Protein AF-A0A5C9E844-F1 (afdb_monomer_lite)

Foldseek 3Di:
DPPVVVVVVVVVVVVVVVPDPDDDDFPWDAQQDAPDKWKKFWADADPVVCVQWFVDDDVCVVQNPQDDHGWMWIWGWHDKDWDQCQPPPPPHRFIWIWTWIKIFDTHTDNDPVCSVPPPPVGIDIDGGDIDTSQLCVCPEQDPVSVVVVVVRCLRRFDIAQQQVSVCNHRYPAWDGDRNKTKHWDDCVVDVRTNAIKMKIFGADRSRHGFWIFIAHPVRHTNIIMGTDPPLPSDPPCVVVVVVVVVVVVVVVVVVVVVVPD

pLDDT: mean 81.11, std 16.76, range [37.09, 97.12]

Secondary structure (DSSP, 8-state):
-HHHHHHHHHHHHHHHTTS---S-S-S-B--SPTTPEEEEEEEEE-HHHHHHHBSS--HHHHH-TT--TT-EEEEEEEEEEEESBSS--TTS-B-EEEEEEEEE-S--B--GGGGTS--TTTEEEEEEEEEESSGGGG-EE-HHHHHHHHHHHHHH--PBSHHHHHHTSEESS-EEETTEEEEEE-TTT-TTBSS-EEEEEEE-TTS-EEEEEEEETT--EEEEEEEPPTTTSSTTTHHHHHHHHHHHHHHHHHHHHHTT-

Radius of gyration: 23.02 Å; chains: 1; bounding box: 68×62×47 Å

Structure (mmCIF, N/CA/C/O backbone):
data_AF-A0A5C9E844-F1
#
_entry.id   AF-A0A5C9E844-F1
#
loop_
_atom_site.group_PDB
_atom_site.id
_atom_site.type_symbol
_atom_site.label_atom_id
_atom_site.label_alt_id
_atom_site.label_comp_id
_atom_site.label_asym_id
_atom_site.label_entity_id
_atom_site.label_seq_id
_atom_site.pdbx_PDB_ins_code
_atom_site.Cartn_x
_atom_site.Cartn_y
_atom_site.Cartn_z
_atom_site.occupancy
_atom_site.B_iso_or_equiv
_atom_site.auth_seq_id
_atom_site.auth_comp_id
_atom_site.auth_asym_id
_atom_site.auth_atom_id
_atom_site.pdbx_PDB_model_num
ATOM 1 N N . MET A 1 1 ? -50.413 -21.928 13.671 1.00 48.16 1 MET A N 1
ATOM 2 C CA . MET A 1 1 ? -50.458 -20.579 13.056 1.00 48.16 1 MET A CA 1
ATOM 3 C C . MET A 1 1 ? -49.503 -19.549 13.676 1.00 48.16 1 MET A C 1
ATOM 5 O O . MET A 1 1 ? -49.400 -18.479 13.107 1.00 48.16 1 MET A O 1
ATOM 9 N N . LYS A 1 2 ? -48.777 -19.827 14.778 1.00 51.16 2 LYS A N 1
ATOM 10 C CA . LYS A 1 2 ? -47.996 -18.793 15.492 1.00 51.16 2 LYS A CA 1
ATOM 11 C C . LYS A 1 2 ? -46.516 -18.634 15.080 1.00 51.16 2 LYS A C 1
ATOM 13 O O . LYS A 1 2 ? -45.986 -17.553 15.271 1.00 51.16 2 LYS A O 1
ATOM 18 N N . SER A 1 3 ? -45.854 -19.643 14.493 1.00 55.28 3 SER A N 1
ATOM 19 C CA . SER A 1 3 ? -44.414 -19.531 14.161 1.00 55.28 3 SER A CA 1
ATOM 20 C C . SER A 1 3 ? -44.123 -18.935 12.779 1.00 55.28 3 SER A C 1
ATOM 22 O O . SER A 1 3 ? -43.137 -18.226 12.623 1.00 55.28 3 SER A O 1
ATOM 24 N N . LYS A 1 4 ? -44.992 -19.167 11.785 1.00 52.16 4 LYS A N 1
ATOM 25 C CA . LYS A 1 4 ? -44.786 -18.659 10.416 1.00 52.16 4 LYS A CA 1
ATOM 26 C C . LYS A 1 4 ? -44.930 -17.136 10.334 1.00 52.16 4 LYS A C 1
ATOM 28 O O . LYS A 1 4 ? -44.143 -16.492 9.659 1.00 52.16 4 LYS A O 1
ATOM 33 N N . THR A 1 5 ? -45.877 -16.558 11.074 1.00 59.91 5 THR A N 1
ATOM 34 C CA . THR A 1 5 ? -46.066 -15.099 11.141 1.00 59.91 5 THR A CA 1
ATOM 35 C C . THR A 1 5 ? -44.928 -14.410 11.897 1.00 59.91 5 THR A C 1
ATOM 37 O O . THR A 1 5 ? -44.523 -13.323 11.515 1.00 59.91 5 THR A O 1
ATOM 40 N N . PHE A 1 6 ? -44.367 -15.060 12.924 1.00 62.19 6 PHE A N 1
ATOM 41 C CA . PHE A 1 6 ? -43.221 -14.540 13.676 1.00 62.19 6 PHE A CA 1
ATOM 42 C C . PHE A 1 6 ? -41.945 -14.487 12.823 1.00 62.19 6 PHE A C 1
ATOM 44 O O . PHE A 1 6 ? -41.250 -13.481 12.840 1.00 62.19 6 PHE A O 1
ATOM 51 N N . LEU A 1 7 ? -41.684 -15.525 12.018 1.00 58.84 7 LEU A N 1
ATOM 52 C CA . LEU A 1 7 ? -40.549 -15.562 11.085 1.00 58.84 7 LEU A CA 1
ATOM 53 C C . LEU A 1 7 ? -40.644 -14.487 9.998 1.00 58.84 7 LEU A C 1
ATOM 55 O O . LEU A 1 7 ? -39.647 -13.848 9.694 1.00 58.84 7 LEU A O 1
ATOM 59 N N . VAL A 1 8 ? -41.840 -14.246 9.455 1.00 64.69 8 VAL A N 1
ATOM 60 C CA . VAL A 1 8 ? -42.058 -13.190 8.451 1.00 64.69 8 VAL A CA 1
ATOM 61 C C . VAL A 1 8 ? -41.897 -11.797 9.061 1.00 64.69 8 VAL A C 1
ATOM 63 O O . VAL A 1 8 ? -41.313 -10.931 8.425 1.00 64.69 8 VAL A O 1
ATOM 66 N N . ILE A 1 9 ? -42.353 -11.587 10.301 1.00 64.06 9 ILE A N 1
ATOM 67 C CA . ILE A 1 9 ? -42.160 -10.320 11.022 1.00 64.06 9 ILE A CA 1
ATOM 68 C C . ILE A 1 9 ? -40.683 -10.101 11.365 1.00 64.06 9 ILE A C 1
ATOM 70 O O . ILE A 1 9 ? -40.214 -8.984 11.213 1.00 64.06 9 ILE A O 1
ATOM 74 N N . MET A 1 10 ? -39.939 -11.142 11.760 1.00 56.78 10 MET A N 1
ATOM 75 C CA . MET A 1 10 ? -38.488 -11.038 11.962 1.00 56.78 10 MET A CA 1
ATOM 76 C C . MET A 1 10 ? -37.749 -10.739 10.657 1.00 56.78 10 MET A C 1
ATOM 78 O O . MET A 1 10 ? -36.870 -9.894 10.655 1.00 56.78 10 MET A O 1
ATOM 82 N N . PHE A 1 11 ? -38.133 -11.379 9.548 1.00 56.88 11 PHE A N 1
ATOM 83 C CA . PHE A 1 11 ? -37.527 -11.129 8.239 1.00 56.88 11 PHE A CA 1
ATOM 84 C C . PHE A 1 11 ? -37.818 -9.704 7.744 1.00 56.88 11 PHE A C 1
ATOM 86 O O . PHE A 1 11 ? -36.924 -9.043 7.234 1.00 56.88 11 PHE A O 1
ATOM 93 N N . LEU A 1 12 ? -39.035 -9.193 7.968 1.00 53.22 12 LEU A N 1
ATOM 94 C CA . LEU A 1 12 ? -39.398 -7.796 7.699 1.00 53.22 12 LEU A CA 1
ATOM 95 C C . LEU A 1 12 ? -38.702 -6.808 8.642 1.00 53.22 12 LEU A C 1
ATOM 97 O O . LEU A 1 12 ? -38.323 -5.739 8.192 1.00 53.22 12 LEU A O 1
ATOM 101 N N . LEU A 1 13 ? -38.500 -7.148 9.919 1.00 52.94 13 LEU A N 1
ATOM 102 C CA . LEU A 1 13 ? -37.726 -6.321 10.852 1.00 52.94 13 LEU A CA 1
ATOM 103 C C . LEU A 1 13 ? -36.249 -6.274 10.468 1.00 52.94 13 LEU A C 1
ATOM 105 O O . LEU A 1 13 ? -35.689 -5.190 10.503 1.00 52.94 13 LEU A O 1
ATOM 109 N N . CYS A 1 14 ? -35.667 -7.394 10.024 1.00 52.19 14 CYS A N 1
ATOM 110 C CA . CYS A 1 14 ? -34.326 -7.427 9.443 1.00 52.19 14 CYS A CA 1
ATOM 111 C C . CYS A 1 14 ? -34.249 -6.569 8.172 1.00 52.19 14 CYS A C 1
ATOM 113 O O . CYS A 1 14 ? -33.319 -5.789 8.035 1.00 52.19 14 CYS A O 1
ATOM 115 N N . LEU A 1 15 ? -35.246 -6.646 7.282 1.00 42.91 15 LEU A N 1
ATOM 116 C CA . LEU A 1 15 ? -35.314 -5.828 6.062 1.00 42.91 15 LEU A CA 1
ATOM 117 C C . LEU A 1 15 ? -35.500 -4.327 6.334 1.00 42.91 15 LEU A C 1
ATOM 119 O O . LEU A 1 15 ? -35.014 -3.519 5.556 1.00 42.91 15 LEU A O 1
ATOM 123 N N . VAL A 1 16 ? -36.182 -3.948 7.420 1.00 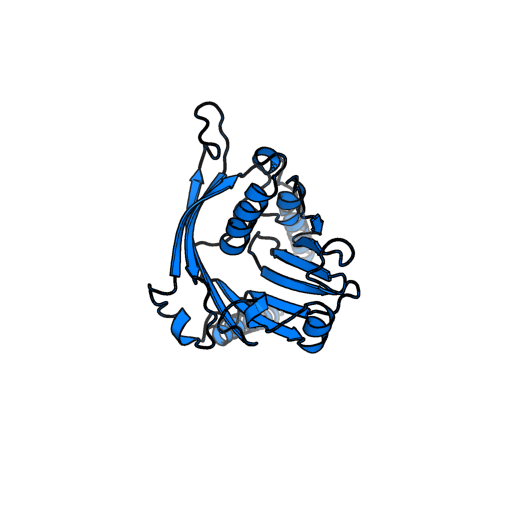46.41 16 VAL A N 1
ATOM 124 C CA . VAL A 1 16 ? -36.389 -2.538 7.799 1.00 46.41 16 VAL A CA 1
ATOM 125 C C . VAL A 1 16 ? -35.209 -1.990 8.613 1.00 46.41 16 VAL A C 1
ATOM 127 O O . VAL A 1 16 ? -34.928 -0.799 8.531 1.00 46.41 16 VAL A O 1
ATOM 130 N N . SER A 1 17 ? -34.458 -2.837 9.328 1.00 40.75 17 SER A N 1
ATOM 131 C CA . SER A 1 17 ? -33.182 -2.440 9.947 1.00 40.75 17 SER A CA 1
ATOM 132 C C . SER A 1 17 ? -32.055 -2.192 8.937 1.00 40.75 17 SER A C 1
ATOM 134 O O . SER A 1 17 ? -31.023 -1.670 9.331 1.00 40.75 17 SER A O 1
ATOM 136 N N . PHE A 1 18 ? -32.257 -2.510 7.652 1.00 42.19 18 PHE A N 1
ATOM 137 C CA . PHE A 1 18 ? -31.330 -2.155 6.571 1.00 42.19 18 PHE A CA 1
ATOM 138 C C . PHE A 1 18 ? -31.676 -0.838 5.856 1.00 42.19 18 PHE A C 1
ATOM 140 O O . PHE A 1 18 ? -30.967 -0.462 4.932 1.00 42.19 18 PHE A O 1
ATOM 147 N N . THR A 1 19 ? -32.746 -0.121 6.230 1.00 40.84 19 THR A N 1
ATOM 148 C CA . THR A 1 19 ? -33.214 1.039 5.437 1.00 40.84 19 THR A CA 1
ATOM 149 C C . THR A 1 19 ? -33.338 2.351 6.206 1.00 40.84 19 THR A C 1
ATOM 151 O O . THR A 1 19 ? -34.145 3.200 5.833 1.00 40.84 19 THR A O 1
ATOM 154 N N . THR A 1 20 ? -32.559 2.566 7.263 1.00 40.25 20 THR A N 1
ATOM 155 C CA . THR A 1 20 ? -32.433 3.908 7.856 1.00 40.25 20 THR A CA 1
ATOM 156 C C . THR A 1 20 ? -30.985 4.225 8.201 1.00 40.25 20 THR A C 1
ATOM 158 O O . THR A 1 20 ? -30.634 4.299 9.374 1.00 40.25 20 THR A O 1
ATOM 161 N N . VAL A 1 21 ? -30.172 4.458 7.175 1.00 38.56 21 VAL A N 1
ATOM 162 C CA . VAL A 1 21 ? -29.149 5.504 7.248 1.00 38.56 21 VAL A CA 1
ATOM 163 C C . VAL A 1 21 ? -29.661 6.601 6.325 1.00 38.56 21 VAL A C 1
ATOM 165 O O . VAL A 1 21 ? -29.632 6.487 5.104 1.00 38.56 21 VAL A O 1
ATOM 168 N N . VAL A 1 22 ? -30.334 7.583 6.921 1.00 37.09 22 VAL A N 1
ATOM 169 C CA . VAL A 1 22 ? -30.706 8.814 6.227 1.00 37.09 22 VAL A CA 1
ATOM 170 C C . VAL A 1 22 ? -29.525 9.754 6.400 1.00 37.09 22 VAL A C 1
ATOM 172 O O . VAL A 1 22 ? -29.247 10.161 7.524 1.00 37.09 22 VAL A O 1
ATOM 175 N N . GLN A 1 23 ? -28.880 10.018 5.265 1.00 44.28 23 GLN A N 1
ATOM 176 C CA . GLN A 1 23 ? -28.030 11.152 4.904 1.00 44.28 23 GLN A CA 1
ATOM 177 C C . GLN A 1 23 ? -27.983 12.301 5.914 1.00 44.28 23 GLN A C 1
ATOM 179 O O . GLN A 1 23 ? -29.012 12.908 6.239 1.00 44.28 23 GLN A O 1
ATOM 184 N N . GLY A 1 24 ? -26.752 12.650 6.287 1.00 38.50 24 GLY A N 1
ATOM 185 C CA . GLY A 1 24 ? -26.407 13.928 6.893 1.00 38.50 24 GLY A CA 1
ATOM 186 C C . GLY A 1 24 ? -25.342 13.819 7.979 1.00 38.50 24 GLY A C 1
ATOM 187 O O . GLY A 1 24 ? -25.702 13.976 9.143 1.00 38.50 24 GLY A O 1
ATOM 188 N N . ALA A 1 25 ? -24.091 13.549 7.587 1.00 40.66 25 ALA A N 1
ATOM 189 C CA . ALA A 1 25 ? -22.821 13.997 8.190 1.00 40.66 25 ALA A CA 1
ATOM 190 C C . ALA A 1 25 ? -21.717 13.001 7.786 1.00 40.66 25 ALA A C 1
ATOM 192 O O . ALA A 1 25 ? -21.726 11.886 8.294 1.00 40.66 25 ALA A O 1
ATOM 193 N N . ASN A 1 26 ? -20.849 13.439 6.870 1.00 55.06 26 ASN A N 1
ATOM 194 C CA . ASN A 1 26 ? -19.637 12.811 6.325 1.00 55.06 26 ASN A CA 1
ATOM 195 C C . ASN A 1 26 ? -19.786 11.340 5.893 1.00 55.06 26 ASN A C 1
ATOM 197 O O . ASN A 1 26 ? -19.832 10.431 6.717 1.00 55.06 26 ASN A O 1
ATOM 201 N N . ASP A 1 27 ? -19.856 11.119 4.577 1.00 73.56 27 ASP A N 1
ATOM 202 C CA . ASP A 1 27 ? -20.118 9.802 3.973 1.00 73.56 27 ASP A CA 1
ATOM 203 C C . ASP A 1 27 ? -18.934 8.819 4.121 1.00 73.56 27 ASP A C 1
ATOM 205 O O . ASP A 1 27 ? -19.102 7.620 3.900 1.00 73.56 27 ASP A O 1
ATOM 209 N N . TYR A 1 28 ? -17.778 9.308 4.589 1.00 90.12 28 TYR A N 1
ATOM 210 C CA . TYR A 1 28 ? -16.540 8.548 4.742 1.00 90.12 28 TYR A CA 1
ATOM 211 C C . TYR A 1 28 ? -16.150 8.333 6.204 1.00 90.12 28 TYR A C 1
ATOM 213 O O . TYR A 1 28 ? -16.145 9.268 7.013 1.00 90.12 28 TYR A O 1
ATOM 221 N N . THR A 1 29 ? -15.776 7.098 6.539 1.00 91.56 29 THR A N 1
ATOM 222 C CA . THR A 1 29 ? -15.343 6.712 7.890 1.00 91.56 29 THR A CA 1
ATOM 223 C C . THR A 1 29 ? -14.064 5.899 7.862 1.00 91.56 29 THR A C 1
ATOM 225 O O . THR A 1 29 ? -13.858 5.093 6.956 1.00 91.56 29 THR A O 1
ATOM 228 N N . TRP A 1 30 ? -13.244 6.042 8.897 1.00 92.69 30 TRP A N 1
ATOM 229 C CA . TRP A 1 30 ? -12.065 5.210 9.059 1.00 92.69 30 TRP A CA 1
ATOM 230 C C . TRP A 1 30 ? -12.414 3.843 9.666 1.00 92.69 30 TRP A C 1
ATOM 232 O O . TRP A 1 30 ? -13.003 3.759 10.744 1.00 92.69 30 TRP A O 1
ATOM 242 N N . GLU A 1 31 ? -12.064 2.762 8.966 1.00 92.25 31 GLU A N 1
ATOM 243 C CA . GLU A 1 31 ? -12.346 1.378 9.388 1.00 92.25 31 GLU A CA 1
ATOM 244 C C . GLU A 1 31 ? -11.087 0.490 9.428 1.00 92.25 31 GLU A C 1
ATOM 246 O O . GLU A 1 31 ? -11.183 -0.718 9.688 1.00 92.25 31 GLU A O 1
ATOM 251 N N . VAL A 1 32 ? -9.906 1.068 9.176 1.00 91.69 32 VAL A N 1
ATOM 252 C CA . VAL A 1 32 ? -8.624 0.370 9.310 1.00 91.69 32 VAL A CA 1
ATOM 253 C C . VAL A 1 32 ? -8.227 0.343 10.793 1.00 91.69 32 VAL A C 1
ATOM 255 O O . VAL A 1 32 ? -8.167 1.400 11.418 1.00 91.69 32 VAL A O 1
ATOM 258 N N . PRO A 1 33 ? -7.999 -0.838 11.391 1.00 89.19 33 PRO A N 1
ATOM 259 C CA . PRO A 1 33 ? -7.754 -0.949 12.826 1.00 89.19 33 PRO A CA 1
ATOM 260 C C . PRO A 1 33 ? -6.333 -0.532 13.233 1.00 89.19 33 PRO A C 1
ATOM 262 O O . PRO A 1 33 ? -5.361 -0.933 12.593 1.00 89.19 33 PRO A O 1
ATOM 265 N N . GLU A 1 34 ? -6.239 0.174 14.359 1.00 91.50 34 GLU A N 1
ATOM 266 C CA . GLU A 1 34 ? -5.009 0.372 15.142 1.00 91.50 34 GLU A CA 1
ATOM 267 C C . GLU A 1 34 ? -4.491 -0.939 15.749 1.00 91.50 34 GLU A C 1
ATOM 269 O O . GLU A 1 34 ? -5.237 -1.914 15.899 1.00 91.50 34 GLU A O 1
ATOM 274 N N . ASP A 1 35 ? -3.213 -0.936 16.138 1.00 89.44 35 ASP A N 1
ATOM 275 C CA . ASP A 1 35 ? -2.513 -2.002 16.868 1.00 89.44 35 ASP A CA 1
ATOM 276 C C . ASP A 1 35 ? -2.526 -3.372 16.166 1.00 89.44 35 ASP A C 1
ATOM 278 O O . ASP A 1 35 ? -2.237 -4.412 16.769 1.00 89.44 35 ASP A O 1
ATOM 282 N N . ASN A 1 36 ? -2.837 -3.387 14.871 1.00 89.75 36 ASN A N 1
ATOM 283 C CA . ASN A 1 36 ? -2.798 -4.578 14.042 1.00 89.75 36 ASN A CA 1
ATOM 284 C C . ASN A 1 36 ? -1.549 -4.572 13.164 1.00 89.75 36 ASN A C 1
ATOM 286 O O . ASN A 1 36 ? -1.288 -3.621 12.430 1.00 89.75 36 ASN A O 1
ATOM 290 N N . LEU A 1 37 ? -0.805 -5.677 13.215 1.00 89.69 37 LEU A N 1
ATOM 291 C CA . LEU A 1 37 ? 0.315 -5.917 12.316 1.00 89.69 37 LEU A CA 1
ATOM 292 C C . LEU A 1 37 ? -0.217 -6.385 10.957 1.00 89.69 37 LEU A C 1
ATOM 294 O O . LEU A 1 37 ? -0.877 -7.426 10.864 1.00 89.69 37 LEU A O 1
ATOM 298 N N . PHE A 1 38 ? 0.086 -5.630 9.908 1.00 91.75 38 PHE A N 1
ATOM 299 C CA . PHE A 1 38 ? -0.238 -5.990 8.534 1.00 91.75 38 PHE A CA 1
ATOM 300 C C . PHE A 1 38 ? 1.028 -6.486 7.845 1.00 91.75 38 PHE A C 1
ATOM 302 O O . PHE A 1 38 ? 2.008 -5.756 7.737 1.00 91.75 38 PHE A O 1
ATOM 309 N N . ILE A 1 39 ? 1.004 -7.742 7.402 1.00 91.94 39 ILE A N 1
ATOM 310 C CA . ILE A 1 39 ? 2.141 -8.403 6.757 1.00 91.94 39 ILE A CA 1
ATOM 311 C C . ILE A 1 39 ? 1.816 -8.580 5.279 1.00 91.94 39 ILE A C 1
ATOM 313 O O . ILE A 1 39 ? 0.827 -9.228 4.936 1.00 91.94 39 ILE A O 1
ATOM 317 N N . TYR A 1 40 ? 2.648 -8.027 4.408 1.00 93.06 40 TYR A N 1
ATOM 318 C CA . TYR A 1 40 ? 2.558 -8.186 2.963 1.00 93.06 40 TYR A CA 1
ATOM 319 C C . TYR A 1 40 ? 3.624 -9.156 2.492 1.00 93.06 40 TYR A C 1
ATOM 321 O O . TYR A 1 40 ? 4.774 -9.046 2.895 1.00 93.06 40 TYR A O 1
ATOM 329 N N . GLU A 1 41 ? 3.242 -10.075 1.620 1.00 93.56 41 GLU A N 1
ATOM 330 C CA . GLU A 1 41 ? 4.093 -11.146 1.112 1.00 93.56 41 GLU A CA 1
ATOM 331 C C . GLU A 1 41 ? 4.175 -11.059 -0.410 1.00 93.56 41 GLU A C 1
ATOM 333 O O . GLU A 1 41 ? 3.145 -10.869 -1.069 1.00 93.56 41 GLU A O 1
ATOM 338 N N . ILE A 1 42 ? 5.374 -11.244 -0.964 1.00 94.25 42 ILE A N 1
ATOM 339 C CA . ILE A 1 42 ? 5.582 -11.436 -2.402 1.00 94.25 42 ILE A CA 1
ATOM 340 C C . ILE A 1 42 ? 4.957 -12.778 -2.800 1.00 94.25 42 ILE A C 1
ATOM 342 O O . ILE A 1 42 ? 5.446 -13.844 -2.428 1.00 94.25 42 ILE A O 1
ATOM 346 N N . LYS A 1 43 ? 3.861 -12.742 -3.560 1.00 95.06 43 LYS A N 1
ATOM 347 C CA . LYS A 1 43 ? 3.105 -13.929 -3.985 1.00 95.06 43 LYS A CA 1
ATOM 348 C C . LYS A 1 43 ? 3.625 -14.546 -5.268 1.00 95.06 43 LYS A C 1
ATOM 350 O O . LYS A 1 43 ? 3.611 -15.772 -5.400 1.00 95.06 43 LYS A O 1
ATOM 355 N N . SER A 1 44 ? 4.066 -13.716 -6.201 1.00 94.75 44 SER A N 1
ATOM 356 C CA . SER A 1 44 ? 4.553 -14.171 -7.497 1.00 94.75 44 SER A CA 1
ATOM 357 C C . SER A 1 44 ? 5.508 -13.167 -8.115 1.00 94.75 44 SER A C 1
ATOM 359 O O . SER A 1 44 ? 5.387 -11.965 -7.887 1.00 94.75 44 SER A O 1
ATOM 361 N N . PHE A 1 45 ? 6.407 -13.695 -8.936 1.00 94.50 45 PHE A N 1
ATOM 362 C CA . PHE A 1 45 ? 7.265 -12.964 -9.854 1.00 94.50 45 PHE A CA 1
ATOM 363 C C . PHE A 1 45 ? 7.500 -13.865 -11.071 1.00 94.50 45 PHE A C 1
ATOM 365 O O . PHE A 1 45 ? 7.877 -15.029 -10.905 1.00 94.50 45 PHE A O 1
ATOM 372 N N . ASP A 1 46 ? 7.213 -13.356 -12.263 1.00 94.38 46 ASP A N 1
ATOM 373 C CA . ASP A 1 46 ? 7.483 -14.008 -13.540 1.00 94.38 46 ASP A CA 1
ATOM 374 C C . ASP A 1 46 ? 8.675 -13.307 -14.201 1.00 94.38 46 ASP A C 1
ATOM 376 O O . ASP A 1 46 ? 8.547 -12.228 -14.774 1.00 94.38 46 ASP A O 1
ATOM 380 N N . GLU A 1 47 ? 9.852 -13.919 -14.059 1.00 90.62 47 GLU A N 1
ATOM 381 C CA . GLU A 1 47 ? 11.123 -13.402 -14.581 1.00 90.62 47 GLU A CA 1
ATOM 382 C C . GLU A 1 47 ? 11.112 -13.313 -16.111 1.00 90.62 47 GLU A C 1
ATOM 384 O O . GLU A 1 47 ? 11.615 -12.338 -16.657 1.00 90.62 47 GLU A O 1
ATOM 389 N N . ASP A 1 48 ? 10.482 -14.275 -16.800 1.00 90.44 48 ASP A N 1
ATOM 390 C CA . ASP A 1 48 ? 10.418 -14.279 -18.265 1.00 90.44 48 ASP A CA 1
ATOM 391 C C . ASP A 1 48 ? 9.587 -13.075 -18.755 1.00 90.44 48 ASP A C 1
ATOM 393 O O . ASP A 1 48 ? 10.019 -12.343 -19.644 1.00 90.44 48 ASP A O 1
ATOM 397 N N . LEU A 1 49 ? 8.420 -12.824 -18.141 1.00 91.62 49 LEU A N 1
ATOM 398 C CA . LEU A 1 49 ? 7.606 -11.640 -18.457 1.00 91.62 49 LEU A CA 1
ATOM 399 C C . LEU A 1 49 ? 8.306 -10.337 -18.062 1.00 91.62 49 LEU A C 1
ATOM 401 O O . LEU A 1 49 ? 8.209 -9.342 -18.776 1.00 91.62 49 LEU A O 1
ATOM 405 N N . ALA A 1 50 ? 9.007 -10.324 -16.929 1.00 90.56 50 ALA A N 1
ATOM 406 C CA . ALA A 1 50 ? 9.743 -9.149 -16.493 1.00 90.56 50 ALA A CA 1
ATOM 407 C C . ALA A 1 50 ? 10.879 -8.810 -17.473 1.00 90.56 50 ALA A C 1
ATOM 409 O O . ALA A 1 50 ? 11.019 -7.641 -17.822 1.00 90.56 50 ALA A O 1
ATOM 410 N N . GLU A 1 51 ? 11.645 -9.799 -17.953 1.00 89.12 51 GLU A N 1
ATOM 411 C CA . GLU A 1 51 ? 12.709 -9.632 -18.963 1.00 89.12 51 GLU A CA 1
ATOM 412 C C . GLU A 1 51 ? 12.193 -9.105 -20.305 1.00 89.12 51 GLU A C 1
ATOM 414 O O . GLU A 1 51 ? 12.917 -8.380 -20.991 1.00 89.12 51 GLU A O 1
ATOM 419 N N . ASP A 1 52 ? 10.956 -9.442 -20.675 1.00 87.31 52 ASP A N 1
ATOM 420 C CA . ASP A 1 52 ? 10.320 -8.921 -21.886 1.00 87.31 52 ASP A CA 1
ATOM 421 C C . ASP A 1 52 ? 9.921 -7.437 -21.739 1.00 87.31 52 ASP A C 1
ATOM 423 O O . ASP A 1 52 ? 9.899 -6.703 -22.729 1.00 87.31 52 ASP A O 1
ATOM 427 N N . ILE A 1 53 ? 9.650 -6.972 -20.513 1.00 87.00 53 ILE A N 1
ATOM 428 C CA . ILE A 1 53 ? 9.165 -5.610 -20.239 1.00 87.00 53 ILE A CA 1
ATOM 429 C C . ILE A 1 53 ? 10.297 -4.668 -19.833 1.00 87.00 53 ILE A C 1
ATOM 431 O O . ILE A 1 53 ? 10.315 -3.523 -20.277 1.00 87.00 53 ILE A O 1
ATOM 435 N N . PHE A 1 54 ? 11.230 -5.099 -18.985 1.00 85.88 54 PHE A N 1
ATOM 436 C CA . PHE A 1 54 ? 12.237 -4.234 -18.370 1.00 85.88 54 PHE A CA 1
ATOM 437 C C . PHE A 1 54 ? 13.651 -4.526 -18.887 1.00 85.88 54 PHE A C 1
ATOM 439 O O . PHE A 1 54 ? 14.048 -5.661 -19.122 1.00 85.88 54 PHE A O 1
ATOM 446 N N . VAL A 1 55 ? 14.481 -3.482 -18.967 1.00 75.19 55 VAL A N 1
ATOM 447 C CA . VAL A 1 55 ? 15.840 -3.565 -19.542 1.00 75.19 55 VAL A CA 1
ATOM 448 C C . VAL A 1 55 ? 16.829 -4.408 -18.708 1.00 75.19 55 VAL A C 1
ATOM 450 O O . VAL A 1 55 ? 17.823 -4.896 -19.253 1.00 75.19 55 VAL A O 1
ATOM 453 N N . ASN A 1 56 ? 16.614 -4.543 -17.395 1.00 69.44 56 ASN A N 1
ATOM 454 C CA . ASN A 1 56 ? 17.413 -5.385 -16.491 1.00 69.44 56 ASN A CA 1
ATOM 455 C C . ASN A 1 56 ? 16.578 -5.739 -15.246 1.00 69.44 56 ASN A C 1
ATOM 457 O O . ASN A 1 56 ? 16.712 -5.049 -14.237 1.00 69.44 56 ASN A O 1
ATOM 461 N N . PRO A 1 57 ? 15.669 -6.721 -15.329 1.00 79.06 57 PRO A N 1
ATOM 462 C CA . PRO A 1 57 ? 14.764 -7.036 -14.240 1.00 79.06 57 PRO A CA 1
ATOM 463 C C . PRO A 1 57 ? 15.327 -8.169 -13.403 1.00 79.06 57 PRO A C 1
ATOM 465 O O . PRO A 1 57 ? 15.194 -9.336 -13.752 1.00 79.06 57 PRO A O 1
ATOM 468 N N . ASP A 1 58 ? 15.893 -7.813 -12.264 1.00 82.00 58 ASP A N 1
ATOM 469 C CA . ASP A 1 58 ? 15.925 -8.721 -11.129 1.00 82.00 58 ASP A CA 1
ATOM 470 C C . ASP A 1 58 ? 14.745 -8.367 -10.211 1.00 82.00 58 ASP A C 1
ATOM 472 O O . ASP A 1 58 ? 14.314 -7.209 -10.154 1.00 82.00 58 ASP A O 1
ATOM 476 N N . ILE A 1 59 ? 14.192 -9.346 -9.490 1.00 82.56 59 ILE A N 1
ATOM 477 C CA . ILE A 1 59 ? 13.097 -9.073 -8.547 1.00 82.56 59 ILE A CA 1
ATOM 478 C C . ILE A 1 59 ? 13.526 -8.016 -7.523 1.00 82.56 59 ILE A C 1
ATOM 480 O O . ILE A 1 59 ? 12.713 -7.186 -7.128 1.00 82.56 59 ILE A O 1
ATOM 484 N N . GLU A 1 60 ? 14.810 -7.973 -7.166 1.00 85.50 60 GLU A N 1
ATOM 485 C CA . GLU A 1 60 ? 15.372 -6.980 -6.263 1.00 85.50 60 GLU A CA 1
ATOM 486 C C . GLU A 1 60 ? 15.488 -5.583 -6.890 1.00 85.50 60 GLU A C 1
ATOM 488 O O . GLU A 1 60 ? 15.336 -4.577 -6.194 1.00 85.50 60 GLU A O 1
ATOM 493 N N . ASP A 1 61 ? 15.688 -5.499 -8.208 1.00 82.62 61 ASP A N 1
ATOM 494 C CA . ASP A 1 61 ? 15.655 -4.228 -8.942 1.00 82.62 61 ASP A CA 1
ATOM 495 C C . ASP A 1 61 ? 14.220 -3.666 -9.017 1.00 82.62 61 ASP A C 1
ATOM 497 O O . ASP A 1 61 ? 14.027 -2.449 -9.086 1.00 82.62 61 ASP A O 1
ATOM 501 N N . VAL A 1 62 ? 13.210 -4.544 -8.976 1.00 82.19 62 VAL A N 1
ATOM 502 C CA . VAL A 1 62 ? 11.784 -4.187 -9.065 1.00 82.19 62 VAL A CA 1
ATOM 503 C C . VAL A 1 62 ? 11.164 -3.913 -7.688 1.00 82.19 62 VAL A C 1
ATOM 505 O O . VAL A 1 62 ? 10.451 -2.926 -7.511 1.00 82.19 62 VAL A O 1
ATOM 508 N N . LEU A 1 63 ? 11.417 -4.784 -6.709 1.00 84.44 63 LEU A N 1
ATOM 509 C CA . LEU A 1 63 ? 10.761 -4.795 -5.397 1.00 84.44 63 LEU A CA 1
ATOM 510 C C . LEU A 1 63 ? 11.664 -4.354 -4.238 1.00 84.44 63 LEU A C 1
ATOM 512 O O . LEU A 1 63 ? 11.140 -4.088 -3.152 1.00 84.44 63 LEU A O 1
ATOM 516 N N . GLY A 1 64 ? 12.977 -4.249 -4.450 1.00 84.00 64 GLY A N 1
ATOM 517 C CA . GLY A 1 64 ? 13.965 -3.868 -3.437 1.00 84.00 64 GLY A CA 1
ATOM 518 C C . GLY A 1 64 ? 14.886 -5.012 -3.006 1.00 84.00 64 GLY A C 1
ATOM 519 O O . GLY A 1 64 ? 14.656 -6.173 -3.322 1.00 84.00 64 GLY A O 1
ATOM 520 N N . GLU A 1 65 ? 15.939 -4.670 -2.266 1.00 83.06 65 GLU A N 1
ATOM 521 C CA . GLU A 1 65 ? 16.946 -5.624 -1.785 1.00 83.06 65 GLU A CA 1
ATOM 522 C C . GLU A 1 65 ? 16.306 -6.775 -0.980 1.00 83.06 65 GLU A C 1
ATOM 524 O O . GLU A 1 65 ? 15.290 -6.589 -0.304 1.00 83.06 65 GLU A O 1
ATOM 529 N N . ASP A 1 66 ? 16.881 -7.975 -1.112 1.00 84.38 66 ASP A N 1
ATOM 530 C CA . ASP A 1 66 ? 16.430 -9.222 -0.472 1.00 84.38 66 ASP A CA 1
ATOM 531 C C . ASP A 1 66 ? 15.010 -9.694 -0.853 1.00 84.38 66 ASP A C 1
ATOM 533 O O . ASP A 1 66 ? 14.444 -10.588 -0.220 1.00 84.38 66 ASP A O 1
ATOM 537 N N . ALA A 1 67 ? 14.424 -9.137 -1.918 1.00 87.12 67 ALA A N 1
ATOM 538 C CA . ALA A 1 67 ? 13.153 -9.611 -2.447 1.00 87.12 67 ALA A CA 1
ATOM 539 C C . ALA A 1 67 ? 13.269 -11.042 -3.000 1.00 87.12 67 ALA A C 1
ATOM 541 O O . ALA A 1 67 ? 14.039 -11.322 -3.911 1.00 87.12 67 ALA A O 1
ATOM 542 N N . GLU A 1 68 ? 12.420 -11.944 -2.516 1.00 90.81 68 GLU A N 1
ATOM 543 C CA . GLU A 1 68 ? 12.170 -13.246 -3.133 1.00 90.81 68 GLU A CA 1
ATOM 544 C C . GLU A 1 68 ? 10.705 -13.656 -2.945 1.00 90.81 68 GLU A C 1
ATOM 546 O O . GLU A 1 68 ? 9.982 -13.103 -2.115 1.00 90.81 68 GLU A O 1
ATOM 551 N N . ILE A 1 69 ? 10.225 -14.635 -3.715 1.00 92.12 69 ILE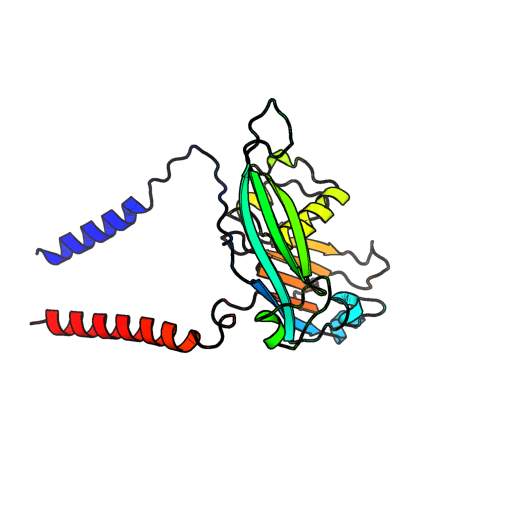 A N 1
ATOM 552 C CA . ILE A 1 69 ? 8.853 -15.136 -3.544 1.00 92.12 69 ILE A CA 1
ATOM 553 C C . ILE A 1 69 ? 8.697 -15.727 -2.138 1.00 92.12 69 ILE A C 1
ATOM 555 O O . ILE A 1 69 ? 9.414 -16.651 -1.758 1.00 92.12 69 ILE A O 1
ATOM 559 N N . GLY A 1 70 ? 7.696 -15.243 -1.405 1.00 90.19 70 GLY A N 1
ATOM 560 C CA . GLY A 1 70 ? 7.450 -15.587 -0.008 1.00 90.19 70 GLY A CA 1
ATOM 561 C C . GLY A 1 70 ? 8.119 -14.644 0.989 1.00 90.19 70 GLY A C 1
ATOM 562 O O . GLY A 1 70 ? 7.759 -14.696 2.163 1.00 90.19 70 GLY A O 1
ATOM 563 N N . ALA A 1 71 ? 9.021 -13.764 0.546 1.00 90.75 71 ALA A N 1
ATOM 564 C CA . ALA A 1 71 ? 9.563 -12.727 1.404 1.00 90.75 71 ALA A CA 1
ATOM 565 C C . ALA A 1 71 ? 8.468 -11.717 1.768 1.00 90.75 71 ALA A C 1
ATOM 567 O O . ALA A 1 71 ? 7.502 -11.487 1.025 1.00 90.75 71 ALA A O 1
ATOM 568 N N . MET A 1 72 ? 8.596 -11.145 2.956 1.00 90.94 72 MET A N 1
ATOM 569 C CA . MET A 1 72 ? 7.541 -10.408 3.630 1.00 90.94 72 MET A CA 1
ATOM 570 C C . MET A 1 72 ? 8.033 -9.067 4.162 1.00 90.94 72 MET A C 1
ATOM 572 O O . MET A 1 72 ? 9.200 -8.901 4.507 1.00 90.94 72 MET A O 1
ATOM 576 N N . LYS A 1 73 ? 7.106 -8.119 4.271 1.00 90.69 73 LYS A N 1
ATOM 577 C CA . LYS A 1 73 ? 7.295 -6.846 4.966 1.00 90.69 73 LYS A CA 1
ATOM 578 C C . LYS A 1 73 ? 6.087 -6.525 5.820 1.00 90.69 73 LYS A C 1
ATOM 580 O O . LYS A 1 73 ? 4.992 -7.016 5.540 1.00 90.69 73 LYS A O 1
ATOM 585 N N . ALA A 1 74 ? 6.258 -5.662 6.813 1.00 90.44 74 ALA A N 1
ATOM 586 C CA . ALA A 1 74 ? 5.156 -5.286 7.680 1.00 90.44 74 ALA A CA 1
ATOM 587 C C . ALA A 1 74 ? 5.060 -3.788 7.958 1.00 90.44 74 ALA A C 1
ATOM 589 O O . ALA A 1 74 ? 6.026 -3.031 7.847 1.00 90.44 74 ALA A O 1
ATOM 590 N N . ASN A 1 75 ? 3.860 -3.385 8.350 1.00 92.38 75 ASN A N 1
ATOM 591 C CA . ASN A 1 75 ? 3.553 -2.085 8.918 1.00 92.38 75 ASN A CA 1
ATOM 592 C C . ASN A 1 75 ? 2.460 -2.221 9.982 1.00 92.38 75 ASN A C 1
ATOM 594 O O . ASN A 1 75 ? 1.737 -3.219 10.067 1.00 92.38 75 ASN A O 1
ATOM 598 N N . MET A 1 76 ? 2.343 -1.184 10.797 1.00 92.31 76 MET A N 1
ATOM 599 C CA . MET A 1 76 ? 1.350 -1.084 11.850 1.00 92.31 76 MET A CA 1
ATOM 600 C C . MET A 1 76 ? 0.990 0.381 12.051 1.00 92.31 76 MET A C 1
ATOM 602 O O . MET A 1 76 ? 1.864 1.245 12.115 1.00 92.31 76 MET A O 1
ATOM 606 N N . ILE A 1 77 ? -0.305 0.637 12.189 1.00 94.69 77 ILE A N 1
ATOM 607 C CA . ILE A 1 77 ? -0.827 1.915 12.666 1.00 94.69 77 ILE A CA 1
ATOM 608 C C . ILE A 1 77 ? -0.959 1.778 14.177 1.00 94.69 77 ILE A C 1
ATOM 610 O O . ILE A 1 77 ? -1.642 0.870 14.650 1.00 94.69 77 ILE A O 1
ATOM 614 N N . THR A 1 78 ? -0.269 2.624 14.928 1.00 94.75 78 THR A N 1
ATOM 615 C CA . THR A 1 78 ? -0.271 2.580 16.396 1.00 94.75 78 THR A CA 1
ATOM 616 C C . THR A 1 78 ? -1.245 3.570 17.010 1.00 94.75 78 THR A C 1
ATOM 618 O O . THR A 1 78 ? -1.636 3.379 18.155 1.00 94.75 78 THR A O 1
ATOM 621 N N . ASP A 1 79 ? -1.601 4.630 16.284 1.00 96.88 79 ASP A N 1
ATOM 622 C CA . ASP A 1 79 ? -2.564 5.624 16.755 1.00 96.88 79 ASP A CA 1
ATOM 623 C C . ASP A 1 79 ? -3.273 6.300 15.579 1.00 96.88 79 ASP A C 1
ATOM 625 O O . ASP A 1 79 ? -2.676 6.489 14.508 1.00 96.88 79 ASP A O 1
ATOM 629 N N . ILE A 1 80 ? -4.540 6.655 15.791 1.00 95.88 80 ILE A N 1
ATOM 630 C CA . ILE A 1 80 ? -5.362 7.415 14.847 1.00 95.88 80 ILE A CA 1
ATOM 631 C C . ILE A 1 80 ? -6.121 8.485 15.623 1.00 95.88 80 ILE A C 1
ATOM 633 O O . ILE A 1 80 ? -7.030 8.196 16.402 1.00 95.88 80 ILE A O 1
ATOM 637 N N . ASP A 1 81 ? -5.794 9.738 15.340 1.00 95.19 81 ASP A N 1
ATOM 638 C CA . ASP A 1 81 ? -6.467 10.889 15.920 1.00 95.19 81 ASP A CA 1
ATOM 639 C C . ASP A 1 81 ? -7.403 11.537 14.895 1.00 95.19 81 ASP A C 1
ATOM 641 O O . ASP A 1 81 ? -6.985 11.913 13.798 1.00 95.19 81 ASP A O 1
ATOM 645 N N . ASP A 1 82 ? -8.670 11.731 15.269 1.00 93.19 82 ASP A N 1
ATOM 646 C CA . ASP A 1 82 ? -9.564 12.630 14.537 1.00 93.19 82 ASP A CA 1
ATOM 647 C C . ASP A 1 82 ? -9.062 14.076 14.714 1.00 93.19 82 ASP A C 1
ATOM 649 O O . ASP A 1 82 ? -8.914 14.569 15.840 1.00 93.19 82 ASP A O 1
ATOM 653 N N . ILE A 1 83 ? -8.830 14.774 13.605 1.00 91.81 83 ILE A N 1
ATOM 654 C CA . ILE A 1 83 ? -8.417 16.180 13.591 1.00 91.81 83 ILE A CA 1
ATOM 655 C C . ILE A 1 83 ? -9.509 17.047 12.969 1.00 91.81 83 ILE A C 1
ATOM 657 O O . ILE A 1 83 ? -10.117 16.669 11.976 1.00 91.81 83 ILE A O 1
ATOM 661 N N . ASP A 1 84 ? -9.733 18.230 13.542 1.00 88.00 84 ASP A N 1
ATOM 662 C CA . ASP A 1 84 ? -10.717 19.205 13.038 1.00 88.00 84 ASP A CA 1
ATOM 663 C C . ASP A 1 84 ? -10.115 20.172 11.991 1.00 88.00 84 ASP A C 1
ATOM 665 O O . ASP A 1 84 ? -10.838 20.978 11.415 1.00 88.00 84 ASP A O 1
ATOM 669 N N . ASP A 1 85 ? -8.789 20.142 11.796 1.00 85.81 85 ASP A N 1
ATOM 670 C CA . ASP A 1 85 ? -8.042 21.084 10.949 1.00 85.81 85 ASP A CA 1
ATOM 671 C C . ASP A 1 85 ? -6.915 20.364 10.181 1.00 85.81 85 ASP A C 1
ATOM 673 O O . ASP A 1 85 ? -5.733 20.381 10.557 1.00 85.81 85 ASP A O 1
ATOM 677 N N . PHE A 1 86 ? -7.298 19.679 9.104 1.00 84.88 86 PHE A N 1
ATOM 678 C CA . PHE A 1 86 ? -6.396 18.967 8.201 1.00 84.88 86 PHE A CA 1
ATOM 679 C C . PHE A 1 86 ? -5.381 19.916 7.541 1.00 84.88 86 PHE A C 1
ATOM 681 O O . PHE A 1 86 ? -4.167 19.669 7.601 1.00 84.88 86 PHE A O 1
ATOM 688 N N . ASN A 1 87 ? -5.860 21.034 6.984 1.00 83.12 87 ASN A N 1
ATOM 689 C CA . ASN A 1 87 ? -5.061 21.991 6.213 1.00 83.12 87 ASN A CA 1
ATOM 690 C C . ASN A 1 87 ? -4.240 22.972 7.074 1.00 83.12 87 ASN A C 1
ATOM 692 O O . ASN A 1 87 ? -3.439 23.751 6.543 1.00 83.12 87 ASN A O 1
ATOM 696 N N . ASN A 1 88 ? -4.369 22.912 8.403 1.00 79.50 88 ASN A N 1
ATOM 697 C CA . ASN A 1 88 ? -3.871 23.921 9.343 1.00 79.50 88 ASN A CA 1
ATOM 698 C C . ASN A 1 88 ? -4.410 25.337 9.040 1.00 79.50 88 ASN A C 1
ATOM 700 O O . ASN A 1 88 ? -3.697 26.336 9.235 1.00 79.50 88 ASN A O 1
ATOM 704 N N . ASP A 1 89 ? -5.642 25.429 8.535 1.00 74.31 89 ASP A N 1
ATOM 705 C CA . ASP A 1 89 ? -6.378 26.676 8.382 1.00 74.31 89 ASP A CA 1
ATOM 706 C C . ASP A 1 89 ? -7.272 26.905 9.605 1.00 74.31 89 ASP A C 1
ATOM 708 O O . ASP A 1 89 ? -8.369 26.382 9.740 1.00 74.31 89 ASP A O 1
ATOM 712 N N . ALA A 1 90 ? -6.839 27.817 10.476 1.00 64.31 90 ALA A N 1
ATOM 713 C CA . ALA A 1 90 ? -7.564 28.183 11.691 1.00 64.31 90 ALA A CA 1
ATOM 714 C C . ALA A 1 90 ? -8.964 28.809 11.463 1.00 64.31 90 ALA A C 1
ATOM 716 O O . ALA A 1 90 ? -9.565 29.308 12.425 1.00 64.31 90 ALA A O 1
ATOM 717 N N . THR A 1 91 ? -9.437 28.914 10.219 1.00 65.69 91 THR A N 1
ATOM 718 C CA . THR A 1 91 ? -10.713 29.534 9.855 1.00 65.69 91 THR A CA 1
ATOM 719 C C . THR A 1 91 ? -11.747 28.594 9.244 1.00 65.69 91 THR A C 1
ATOM 721 O O . THR A 1 91 ? -12.915 28.998 9.203 1.00 65.69 91 THR A O 1
ATOM 724 N N . GLU A 1 92 ? -11.364 27.379 8.852 1.00 70.31 92 GLU A N 1
ATOM 725 C CA . GLU A 1 92 ? -12.251 26.361 8.280 1.00 70.31 92 GLU A CA 1
ATOM 726 C C . GLU A 1 92 ? -12.175 25.080 9.134 1.00 70.31 92 GLU A C 1
ATOM 728 O O . GLU A 1 92 ? -11.149 24.794 9.746 1.00 70.31 92 GLU A O 1
ATOM 733 N N . ASP A 1 93 ? -13.317 24.403 9.300 1.00 79.31 93 ASP A N 1
ATOM 734 C CA . ASP A 1 93 ? -13.368 23.105 9.983 1.00 79.31 93 ASP A CA 1
ATOM 735 C C . ASP A 1 93 ? -13.163 22.050 8.884 1.00 79.31 93 ASP A C 1
ATOM 737 O O . ASP A 1 93 ? -14.133 21.679 8.216 1.00 79.31 93 ASP A O 1
ATOM 741 N N . ASP A 1 94 ? -11.917 21.610 8.699 1.00 86.44 94 ASP A N 1
ATOM 742 C CA . ASP A 1 94 ? -11.499 20.652 7.668 1.00 86.44 94 ASP A CA 1
ATOM 743 C C . ASP A 1 94 ? -11.178 19.313 8.352 1.00 86.44 94 ASP A C 1
ATOM 745 O O . ASP A 1 94 ? -10.027 19.074 8.743 1.00 86.44 94 ASP A O 1
ATOM 749 N N . PRO A 1 95 ? -12.177 18.441 8.580 1.00 90.62 95 PRO A N 1
ATOM 750 C CA . PRO A 1 95 ? -11.965 17.226 9.341 1.00 90.62 95 PRO A CA 1
ATOM 751 C C . PRO A 1 95 ? -11.066 16.237 8.594 1.00 90.62 95 PRO A C 1
ATOM 753 O O . PRO A 1 95 ? -11.094 16.118 7.366 1.00 90.62 95 PRO A O 1
ATOM 756 N N . GLY A 1 96 ? -10.302 15.465 9.353 1.00 93.56 96 GLY A N 1
ATOM 757 C CA . GLY A 1 96 ? -9.449 14.414 8.823 1.00 93.56 96 GLY A CA 1
ATOM 758 C C . GLY A 1 96 ? -8.925 13.498 9.914 1.00 93.56 96 GLY A C 1
ATOM 759 O O . GLY A 1 96 ? -9.397 13.518 11.050 1.00 93.56 96 GLY A O 1
ATOM 760 N N . TRP A 1 97 ? -7.909 12.726 9.556 1.00 95.38 97 TRP A N 1
ATOM 761 C CA . TRP A 1 97 ? -7.215 11.815 10.455 1.00 95.38 97 TRP A CA 1
ATOM 762 C C . TRP A 1 97 ? -5.727 12.114 10.463 1.00 95.38 97 TRP A C 1
ATOM 764 O O . TRP A 1 97 ? -5.138 12.366 9.409 1.00 95.38 97 TRP A O 1
ATOM 774 N N . GLU A 1 98 ? -5.130 12.074 11.647 1.00 96.06 98 GLU A N 1
ATOM 775 C CA . GLU A 1 98 ? -3.688 12.074 11.855 1.00 96.06 98 GLU A CA 1
ATOM 776 C C . GLU A 1 98 ? -3.246 10.689 12.336 1.00 96.06 98 GLU A C 1
ATOM 778 O O . GLU A 1 98 ? -3.877 10.088 13.201 1.00 96.06 98 GLU A O 1
ATOM 783 N N . PHE A 1 99 ? -2.171 10.174 11.745 1.00 96.75 99 PHE A N 1
ATOM 784 C CA . PHE A 1 99 ? -1.693 8.814 11.944 1.00 96.75 99 PHE A CA 1
ATOM 785 C C . PHE A 1 99 ? -0.313 8.799 12.580 1.00 96.75 99 PHE A C 1
ATOM 787 O O . PHE A 1 99 ? 0.601 9.528 12.162 1.00 96.75 99 PHE A O 1
ATOM 794 N N . GLU A 1 100 ? -0.149 7.865 13.509 1.00 97.12 100 GLU A N 1
ATOM 795 C CA . GLU A 1 100 ? 1.145 7.410 13.995 1.00 97.12 100 GLU A CA 1
ATOM 796 C C . GLU A 1 100 ? 1.301 5.912 13.754 1.00 97.12 100 GLU A C 1
ATOM 798 O O . GLU A 1 100 ? 0.337 5.142 13.779 1.00 97.12 100 GLU A O 1
ATOM 803 N N . GLY A 1 101 ? 2.532 5.485 13.513 1.00 94.88 101 GLY A N 1
ATOM 804 C CA . GLY A 1 101 ? 2.823 4.085 13.286 1.00 94.88 101 GLY A CA 1
ATOM 805 C C . GLY A 1 101 ? 4.237 3.857 12.805 1.00 94.88 101 GLY A C 1
ATOM 806 O O . GLY A 1 101 ? 5.133 4.689 12.965 1.00 94.88 101 GLY A O 1
ATOM 807 N N . TRP A 1 102 ? 4.441 2.695 12.208 1.00 92.88 102 TRP A N 1
ATOM 808 C CA . TRP A 1 102 ? 5.714 2.323 11.622 1.00 92.88 102 TRP A CA 1
ATOM 809 C C . TRP A 1 102 ? 5.512 1.377 10.444 1.00 92.88 102 TRP A C 1
ATOM 811 O O . TRP A 1 102 ? 4.510 0.669 10.341 1.00 92.88 102 TRP A O 1
ATOM 821 N N . PHE A 1 103 ? 6.487 1.362 9.549 1.00 91.06 103 PHE A N 1
ATOM 822 C CA . PHE A 1 103 ? 6.613 0.378 8.479 1.00 91.06 103 PHE A CA 1
ATOM 823 C C . PHE A 1 103 ? 8.065 -0.077 8.393 1.00 91.06 103 PHE A C 1
ATOM 825 O O . PHE A 1 103 ? 8.964 0.654 8.807 1.00 91.06 103 PHE A O 1
ATOM 832 N N . TRP A 1 104 ? 8.324 -1.266 7.861 1.00 88.19 104 TRP A N 1
ATOM 833 C CA . TRP A 1 104 ? 9.698 -1.699 7.621 1.00 88.19 104 TRP A CA 1
ATOM 834 C C . TRP A 1 104 ? 10.374 -0.881 6.520 1.00 88.19 104 TRP A C 1
ATOM 836 O O . TRP A 1 104 ? 9.890 -0.802 5.387 1.00 88.19 104 TRP A O 1
ATOM 846 N N . SER A 1 105 ? 11.505 -0.265 6.864 1.00 71.88 105 SER A N 1
ATOM 847 C CA . SER A 1 105 ? 12.381 0.494 5.972 1.00 71.88 105 SER A CA 1
ATOM 848 C C . SER A 1 105 ? 13.137 -0.433 5.022 1.00 71.88 105 SER A C 1
ATOM 850 O O . SER A 1 105 ? 14.335 -0.625 5.142 1.00 71.88 105 SER A O 1
ATOM 852 N N . ALA A 1 106 ? 12.426 -0.947 4.026 1.00 62.88 106 ALA A N 1
ATOM 853 C CA . ALA A 1 106 ? 12.989 -1.430 2.766 1.00 62.88 106 ALA A CA 1
ATOM 854 C C . ALA A 1 106 ? 13.946 -2.638 2.803 1.00 62.88 106 ALA A C 1
ATOM 856 O O . ALA A 1 106 ? 14.823 -2.720 1.949 1.00 62.88 106 ALA A O 1
ATOM 857 N N . GLU A 1 107 ? 13.709 -3.612 3.677 1.00 76.19 107 GLU A N 1
ATOM 858 C CA . GLU A 1 107 ? 14.242 -4.969 3.501 1.00 76.19 107 GLU A CA 1
ATOM 859 C C . GLU A 1 107 ? 13.074 -5.960 3.588 1.00 76.19 107 GLU A C 1
ATOM 861 O O . GLU A 1 107 ? 12.154 -5.803 4.403 1.00 76.19 107 GLU A O 1
ATOM 866 N N . TRP A 1 108 ? 13.056 -6.929 2.676 1.00 86.75 108 TRP A N 1
ATOM 867 C CA . TRP A 1 108 ? 12.149 -8.066 2.755 1.00 86.75 108 TRP A CA 1
ATOM 868 C C . TRP A 1 108 ? 12.773 -9.126 3.666 1.00 86.75 108 TRP A C 1
ATOM 870 O O . TRP A 1 108 ? 13.982 -9.324 3.642 1.00 86.75 108 TRP A O 1
ATOM 880 N N . THR A 1 109 ? 11.963 -9.831 4.456 1.00 84.62 109 THR A N 1
ATOM 881 C CA . THR A 1 109 ? 12.444 -10.971 5.256 1.00 84.62 109 THR A CA 1
ATOM 882 C C . THR A 1 109 ? 11.714 -12.252 4.880 1.00 84.62 109 THR A C 1
ATOM 884 O O . THR A 1 109 ? 10.503 -12.251 4.647 1.00 84.62 109 THR A O 1
ATOM 887 N N . ASP A 1 110 ? 12.431 -13.368 4.872 1.00 81.81 110 ASP A N 1
ATOM 888 C CA . ASP A 1 110 ? 11.861 -14.716 4.860 1.00 81.81 110 ASP A CA 1
ATOM 889 C C . ASP A 1 110 ? 11.670 -15.271 6.288 1.00 81.81 110 ASP A C 1
ATOM 891 O O . ASP A 1 110 ? 11.069 -16.333 6.483 1.00 81.81 110 ASP A O 1
ATOM 895 N N . ASN A 1 111 ? 12.158 -14.554 7.306 1.00 81.88 111 ASN A N 1
ATOM 896 C CA . ASN A 1 111 ? 12.144 -14.995 8.689 1.00 81.88 111 ASN A CA 1
ATOM 897 C C . ASN A 1 111 ? 10.884 -14.532 9.432 1.00 81.88 111 ASN A C 1
ATOM 899 O O . ASN A 1 111 ? 10.783 -13.406 9.913 1.00 81.88 111 ASN A O 1
ATOM 903 N N . GLU A 1 112 ? 9.943 -15.458 9.621 1.00 77.19 112 GLU A N 1
ATOM 904 C CA . GLU A 1 112 ? 8.722 -15.202 10.392 1.00 77.19 112 GLU A CA 1
ATOM 905 C C . GLU A 1 112 ? 8.982 -14.774 11.854 1.00 77.19 112 GLU A C 1
ATOM 907 O O . GLU A 1 112 ? 8.127 -14.131 12.463 1.00 77.19 112 GLU A O 1
ATOM 912 N N . GLU A 1 113 ? 10.140 -15.112 12.438 1.00 74.81 113 GLU A N 1
ATOM 913 C CA . GLU A 1 113 ? 10.465 -14.719 13.818 1.00 74.81 113 GLU A CA 1
ATOM 914 C C . GLU A 1 113 ? 10.679 -13.199 13.961 1.00 74.81 113 GLU A C 1
ATOM 916 O O . GLU A 1 113 ? 10.491 -12.668 15.057 1.00 74.81 113 GLU A O 1
ATOM 921 N N . ASP A 1 114 ? 10.992 -12.487 12.871 1.00 77.06 114 ASP A N 1
ATOM 922 C CA . ASP A 1 114 ? 11.218 -11.034 12.884 1.00 77.06 114 ASP A CA 1
ATOM 923 C C . ASP A 1 114 ? 9.915 -10.243 13.118 1.00 77.06 114 ASP A C 1
ATOM 925 O O . ASP A 1 114 ? 9.950 -9.086 13.532 1.00 77.06 114 ASP A O 1
ATOM 929 N N . PHE A 1 115 ? 8.742 -10.856 12.914 1.00 76.19 115 PHE A N 1
ATOM 930 C CA . PHE A 1 115 ? 7.446 -10.203 13.157 1.00 76.19 115 PHE A CA 1
ATOM 931 C C . PHE A 1 115 ? 7.040 -10.174 14.635 1.00 76.19 115 PHE A C 1
ATOM 933 O O . PHE A 1 115 ? 6.239 -9.326 15.032 1.00 76.19 115 PHE A O 1
ATOM 940 N N . ASP A 1 116 ? 7.570 -11.092 15.450 1.00 71.62 116 ASP A N 1
ATOM 941 C CA . ASP A 1 116 ? 7.273 -11.159 16.886 1.00 71.62 116 ASP A CA 1
ATOM 942 C C . ASP A 1 116 ? 8.086 -10.125 17.697 1.00 71.62 116 ASP A C 1
ATOM 944 O O . ASP A 1 116 ? 7.662 -9.721 18.784 1.00 71.62 116 ASP A O 1
ATOM 948 N N . ASP A 1 117 ? 9.248 -9.706 17.184 1.00 69.69 117 ASP A N 1
ATOM 949 C CA . ASP A 1 117 ? 10.150 -8.717 17.791 1.00 69.69 117 ASP A CA 1
ATOM 950 C C . ASP A 1 117 ? 10.905 -7.952 16.684 1.00 69.69 117 ASP A C 1
ATOM 952 O O . ASP A 1 117 ? 12.082 -8.231 16.447 1.00 69.69 117 ASP A O 1
ATOM 956 N N . PRO A 1 118 ? 10.235 -7.028 15.965 1.00 66.12 118 PRO A N 1
ATOM 957 C CA . PRO A 1 118 ? 10.860 -6.307 14.861 1.00 66.12 118 PRO A CA 1
ATOM 958 C C . PRO A 1 118 ? 12.055 -5.493 15.371 1.00 66.12 118 PRO A C 1
ATOM 960 O O . PRO A 1 118 ? 11.901 -4.669 16.281 1.00 66.12 118 PRO A O 1
ATOM 963 N N . ASP A 1 119 ? 13.250 -5.710 14.803 1.00 68.19 119 ASP A N 1
ATOM 964 C CA . ASP A 1 119 ? 14.426 -4.923 15.179 1.00 68.19 119 ASP A CA 1
ATOM 965 C C . ASP A 1 119 ? 14.164 -3.447 14.859 1.00 68.19 119 ASP A C 1
ATOM 967 O O . ASP A 1 119 ? 13.750 -3.055 13.767 1.00 68.19 119 ASP A O 1
ATOM 971 N N . THR A 1 120 ? 14.423 -2.595 15.846 1.00 64.69 120 THR A N 1
ATOM 972 C CA . THR A 1 120 ? 14.281 -1.143 15.733 1.00 64.69 120 THR A CA 1
ATOM 973 C C . THR A 1 120 ? 15.159 -0.532 14.637 1.00 64.69 120 THR A C 1
ATOM 975 O O . THR A 1 120 ? 14.934 0.618 14.267 1.00 64.69 120 THR A O 1
ATOM 978 N N . SER A 1 121 ? 16.177 -1.249 14.141 1.00 73.44 121 SER A N 1
ATOM 979 C CA . SER A 1 121 ? 16.959 -0.800 12.984 1.00 73.44 121 SER A CA 1
ATOM 980 C C . SER A 1 121 ? 16.198 -0.872 11.666 1.00 73.44 121 SER A C 1
ATOM 982 O O . SER A 1 121 ? 16.523 -0.099 10.765 1.00 73.44 121 SER A O 1
ATOM 984 N N . ASP A 1 122 ? 15.193 -1.743 11.576 1.00 76.69 122 ASP A N 1
ATOM 985 C CA . ASP A 1 122 ? 14.550 -2.112 10.313 1.00 76.69 122 ASP A CA 1
ATOM 986 C C . ASP A 1 122 ? 13.201 -1.407 10.155 1.00 76.69 122 ASP A C 1
ATOM 988 O O . ASP A 1 122 ? 12.574 -1.476 9.103 1.00 76.69 122 ASP A O 1
ATOM 992 N N . ILE A 1 123 ? 12.763 -0.665 11.176 1.00 86.38 123 ILE A N 1
ATOM 993 C CA . ILE A 1 123 ? 11.520 0.108 11.177 1.00 86.38 123 ILE A CA 1
ATOM 994 C C . ILE A 1 123 ? 11.787 1.586 10.863 1.00 86.38 123 ILE A C 1
ATOM 996 O O . ILE A 1 123 ? 12.715 2.217 11.372 1.00 86.38 123 ILE A O 1
ATOM 1000 N N . THR A 1 124 ? 10.899 2.179 10.073 1.00 90.75 124 THR A N 1
ATOM 1001 C CA . THR A 1 124 ? 10.729 3.625 9.965 1.00 90.75 124 THR A CA 1
ATOM 1002 C C . THR A 1 124 ? 9.428 4.012 10.642 1.00 90.75 124 THR A C 1
ATOM 1004 O O . THR A 1 124 ? 8.341 3.637 10.204 1.00 90.75 124 THR A O 1
ATOM 1007 N N . GLU A 1 125 ? 9.552 4.779 11.720 1.00 92.75 125 GLU A N 1
ATOM 1008 C CA . GLU A 1 125 ? 8.418 5.383 12.410 1.00 92.75 125 GLU A CA 1
ATOM 1009 C C . GLU A 1 125 ? 7.894 6.586 11.618 1.00 92.75 125 GLU A C 1
ATOM 1011 O O . GLU A 1 125 ? 8.662 7.392 11.079 1.00 92.75 125 GLU A O 1
ATOM 1016 N N . PHE A 1 126 ? 6.575 6.737 11.596 1.00 93.25 126 PHE A N 1
ATOM 1017 C CA . PHE A 1 126 ? 5.899 7.928 11.110 1.00 93.25 126 PHE A CA 1
ATOM 1018 C C . PHE A 1 126 ? 4.974 8.480 12.193 1.00 93.25 126 PHE A C 1
ATOM 1020 O O . PHE A 1 126 ? 4.353 7.748 12.956 1.00 93.25 126 PHE A O 1
ATOM 1027 N N . SER A 1 127 ? 4.895 9.804 12.250 1.00 94.81 127 SER A N 1
ATOM 1028 C CA . SER A 1 127 ? 3.967 10.548 13.099 1.00 94.81 127 SER A CA 1
ATOM 1029 C C . SER A 1 127 ? 3.571 11.812 12.346 1.00 94.81 127 SER A C 1
ATOM 1031 O O . SER A 1 127 ? 4.395 12.409 11.635 1.00 94.81 127 SER A O 1
ATOM 1033 N N . GLY A 1 128 ? 2.300 12.190 12.455 1.00 90.62 128 G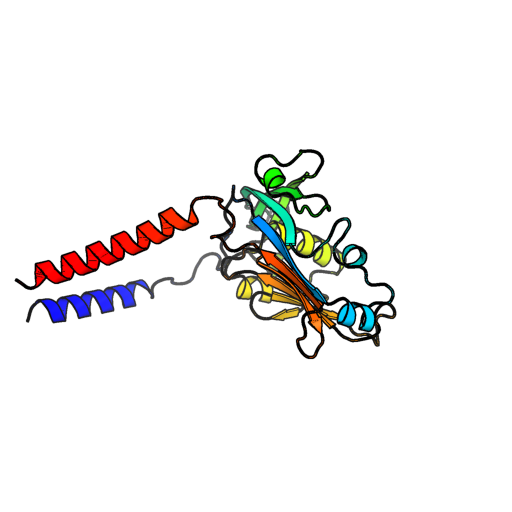LY A N 1
ATOM 1034 C CA . GLY A 1 128 ? 1.759 13.369 11.785 1.00 90.62 128 GLY A CA 1
ATOM 1035 C C . GLY A 1 128 ? 1.452 13.165 10.301 1.00 90.62 128 GLY A C 1
ATOM 1036 O O . GLY A 1 128 ? 1.365 14.146 9.559 1.00 90.62 128 GLY A O 1
ATOM 1037 N N . TRP A 1 129 ? 1.332 11.919 9.831 1.00 94.88 129 TRP A N 1
ATOM 1038 C CA . TRP A 1 129 ? 0.766 11.664 8.502 1.00 94.88 129 TRP A CA 1
ATOM 1039 C C . TRP A 1 129 ? -0.722 11.958 8.544 1.00 94.88 129 TRP A C 1
ATOM 1041 O O . TRP A 1 129 ? -1.367 11.639 9.532 1.00 94.88 129 TRP A O 1
ATOM 1051 N N . ARG A 1 130 ? -1.266 12.590 7.503 1.00 93.94 130 ARG A N 1
ATOM 1052 C CA . ARG A 1 130 ? -2.647 13.072 7.527 1.00 93.94 130 ARG A CA 1
ATOM 1053 C C . ARG A 1 130 ? -3.414 12.676 6.284 1.00 93.94 130 ARG A C 1
ATOM 1055 O O . ARG A 1 130 ? -2.863 12.736 5.184 1.00 93.94 130 ARG A O 1
ATOM 1062 N N . LEU A 1 131 ? -4.694 12.370 6.463 1.00 94.31 131 LEU A N 1
ATOM 1063 C CA . LEU A 1 131 ? -5.660 12.239 5.376 1.00 94.31 131 LEU A CA 1
ATOM 1064 C C . LEU A 1 131 ? -6.895 13.093 5.658 1.00 94.31 131 LEU A C 1
ATOM 1066 O O . LEU A 1 131 ? -7.351 13.165 6.798 1.00 94.31 131 LEU A O 1
ATOM 1070 N N . ALA A 1 132 ? -7.423 13.734 4.621 1.00 92.69 132 ALA A N 1
ATOM 1071 C CA . ALA A 1 132 ? -8.664 14.482 4.709 1.00 92.69 132 ALA A CA 1
ATOM 1072 C C . ALA A 1 132 ? -9.850 13.516 4.767 1.00 92.69 132 ALA A C 1
ATOM 1074 O O . ALA A 1 132 ? -9.853 12.470 4.109 1.00 92.69 132 ALA A O 1
ATOM 1075 N N . GLN A 1 133 ? -10.875 13.878 5.536 1.00 92.31 133 GLN A N 1
ATOM 1076 C CA . GLN A 1 133 ? -12.142 13.160 5.502 1.00 92.31 133 GLN A CA 1
ATOM 1077 C C . GLN A 1 133 ? -12.891 13.416 4.199 1.00 92.31 133 GLN A C 1
ATOM 1079 O O . GLN A 1 133 ? -13.459 12.482 3.636 1.00 92.31 133 GLN A O 1
ATOM 1084 N N . ASP A 1 134 ? -12.874 14.660 3.728 1.00 90.75 134 ASP A N 1
ATOM 1085 C CA . ASP A 1 134 ? -13.438 15.041 2.441 1.00 90.75 134 ASP A CA 1
ATOM 1086 C C . ASP A 1 134 ? -12.343 14.986 1.356 1.00 90.75 134 ASP A C 1
ATOM 1088 O O . ASP A 1 134 ? -11.365 15.733 1.438 1.00 90.75 134 ASP A O 1
ATOM 1092 N N . PRO A 1 135 ? -12.454 14.096 0.353 1.00 89.94 135 PRO A N 1
ATOM 1093 C CA . PRO A 1 135 ? -11.480 14.004 -0.731 1.00 89.94 135 PRO A CA 1
ATOM 1094 C C . PRO A 1 135 ? -11.412 15.274 -1.597 1.00 89.94 135 PRO A C 1
ATOM 1096 O O . PRO A 1 135 ? -10.380 15.516 -2.226 1.00 89.94 135 PRO A O 1
ATOM 1099 N N . GLU A 1 136 ? -12.446 16.129 -1.601 1.00 87.62 136 GLU A N 1
ATOM 1100 C CA . GLU A 1 136 ? -12.411 17.400 -2.339 1.00 87.62 136 GLU A CA 1
ATOM 1101 C C . GLU A 1 136 ? -11.317 18.357 -1.812 1.00 87.62 136 GLU A C 1
ATOM 1103 O O . GLU A 1 136 ? -10.820 19.195 -2.573 1.00 87.62 136 GLU A O 1
ATOM 1108 N N . GLU A 1 137 ? -10.869 18.189 -0.560 1.00 87.62 137 GLU A N 1
ATOM 1109 C CA . GLU A 1 137 ? -9.794 18.978 0.068 1.00 87.62 137 GLU A CA 1
ATOM 1110 C C . GLU A 1 137 ? -8.448 18.853 -0.653 1.00 87.62 137 GLU A C 1
ATOM 1112 O O . GLU A 1 137 ? -7.614 19.762 -0.622 1.00 87.62 137 GLU A O 1
ATOM 1117 N N . TYR A 1 138 ? -8.222 17.739 -1.351 1.00 87.06 138 TYR A N 1
ATOM 1118 C CA . TYR A 1 138 ? -6.997 17.545 -2.121 1.00 87.06 138 TYR A CA 1
ATOM 1119 C C . TYR A 1 138 ? -6.957 18.399 -3.393 1.00 87.06 138 TYR A C 1
ATOM 1121 O O . TYR A 1 138 ? -5.871 18.697 -3.906 1.00 87.06 138 TYR A O 1
ATOM 1129 N N . GLY A 1 139 ? -8.123 18.802 -3.912 1.00 86.19 139 GLY A N 1
ATOM 1130 C CA . GLY A 1 139 ? -8.247 19.336 -5.263 1.00 86.19 139 GLY A CA 1
ATOM 1131 C C . GLY A 1 139 ? -7.581 18.409 -6.288 1.00 86.19 139 GLY A C 1
ATOM 1132 O O . GLY A 1 139 ? -7.638 17.188 -6.170 1.00 86.19 139 GLY A O 1
ATOM 1133 N N . THR A 1 140 ? -6.910 18.993 -7.284 1.00 87.50 140 THR A N 1
ATOM 1134 C CA . THR A 1 140 ? -6.075 18.217 -8.210 1.00 87.50 140 THR A CA 1
ATOM 1135 C C . THR A 1 140 ? -4.723 17.911 -7.566 1.00 87.50 140 THR A C 1
ATOM 1137 O O . THR A 1 140 ? -3.897 18.819 -7.381 1.00 87.50 140 THR A O 1
ATOM 1140 N N . LEU A 1 141 ? -4.451 16.636 -7.289 1.00 87.69 141 LEU A N 1
ATOM 1141 C CA . LEU A 1 141 ? -3.153 16.192 -6.790 1.00 87.69 141 LEU A CA 1
ATOM 1142 C C . LEU A 1 141 ? -2.107 16.295 -7.900 1.00 87.69 141 LEU A C 1
ATOM 1144 O O . LEU A 1 141 ? -2.100 15.539 -8.859 1.00 87.69 141 LEU A O 1
ATOM 1148 N N . ALA A 1 142 ? -1.177 17.242 -7.778 1.00 86.88 142 ALA A N 1
ATOM 1149 C CA . ALA A 1 142 ? -0.026 17.295 -8.676 1.00 86.88 142 ALA A CA 1
ATOM 1150 C C . ALA A 1 142 ? 0.917 16.104 -8.426 1.00 86.88 142 ALA A C 1
ATOM 1152 O O . ALA A 1 142 ? 1.063 15.682 -7.285 1.00 86.88 142 ALA A O 1
ATOM 1153 N N . LEU A 1 143 ? 1.672 15.673 -9.446 1.00 82.62 143 LEU A N 1
ATOM 1154 C CA . LEU A 1 143 ? 2.591 14.514 -9.408 1.00 82.62 143 LEU A CA 1
ATOM 1155 C C . LEU A 1 143 ? 3.369 14.313 -8.094 1.00 82.62 143 LEU A C 1
ATOM 1157 O O . LEU A 1 143 ? 3.448 13.213 -7.566 1.00 82.62 143 LEU A O 1
ATOM 1161 N N . PHE A 1 144 ? 3.976 15.370 -7.546 1.00 79.38 144 PHE A N 1
ATOM 1162 C CA . PHE A 1 144 ? 4.742 15.245 -6.301 1.00 79.38 144 PHE A CA 1
ATOM 1163 C C . PHE A 1 144 ? 3.853 15.017 -5.068 1.00 79.38 144 PHE A C 1
ATOM 1165 O O . PHE A 1 144 ? 4.236 14.278 -4.168 1.00 79.38 144 PHE A O 1
ATOM 1172 N N . ALA A 1 145 ? 2.682 15.657 -5.021 1.00 84.94 145 ALA A N 1
ATOM 1173 C CA . ALA A 1 145 ? 1.701 15.440 -3.963 1.00 84.94 145 ALA A CA 1
ATOM 1174 C C . ALA A 1 145 ? 1.076 14.044 -4.079 1.00 84.94 145 ALA A C 1
ATOM 1176 O O . ALA A 1 145 ? 0.900 13.383 -3.065 1.00 84.94 145 ALA A O 1
ATOM 1177 N N . GLU A 1 146 ? 0.840 13.577 -5.303 1.00 87.75 146 GLU A N 1
ATOM 1178 C CA . GLU A 1 146 ? 0.356 12.229 -5.603 1.00 87.75 146 GLU A CA 1
ATOM 1179 C C . GLU A 1 146 ? 1.329 11.149 -5.107 1.00 87.75 146 GLU A C 1
ATOM 1181 O O . GLU A 1 146 ? 0.904 10.210 -4.447 1.00 87.75 146 GLU A O 1
ATOM 1186 N N . LEU A 1 147 ? 2.645 11.328 -5.285 1.00 83.25 147 LEU A N 1
ATOM 1187 C CA . LEU A 1 147 ? 3.656 10.417 -4.721 1.00 83.25 147 LEU A CA 1
ATOM 1188 C C . LEU A 1 147 ? 3.646 10.373 -3.184 1.00 83.25 147 LEU A C 1
ATOM 1190 O O . LEU A 1 147 ? 3.833 9.312 -2.590 1.00 83.25 147 LEU A O 1
ATOM 1194 N N . ILE A 1 148 ? 3.455 11.521 -2.527 1.00 85.00 148 ILE A N 1
ATOM 1195 C CA . ILE A 1 148 ? 3.368 11.581 -1.060 1.00 85.00 148 ILE A CA 1
ATOM 1196 C C . ILE A 1 148 ? 2.078 10.919 -0.581 1.00 85.00 148 ILE A C 1
ATOM 1198 O O . ILE A 1 148 ? 2.115 10.119 0.349 1.00 85.00 148 ILE A O 1
ATOM 1202 N N . PHE A 1 149 ? 0.957 11.241 -1.224 1.00 90.06 149 PHE A N 1
ATOM 1203 C CA . PHE A 1 149 ? -0.336 10.624 -0.960 1.00 90.06 149 PHE A CA 1
ATOM 1204 C C . PHE A 1 149 ? -0.229 9.106 -1.071 1.00 90.06 149 PHE A C 1
ATOM 1206 O O . PHE A 1 149 ? -0.619 8.388 -0.156 1.00 90.06 149 PHE A O 1
ATOM 1213 N N . PHE A 1 150 ? 0.396 8.636 -2.147 1.00 88.62 150 PHE A N 1
ATOM 1214 C CA . PHE A 1 150 ? 0.613 7.229 -2.408 1.00 88.62 150 PHE A CA 1
ATOM 1215 C C . PHE A 1 150 ? 1.401 6.540 -1.281 1.00 88.62 150 PHE A C 1
ATOM 1217 O O . PHE A 1 150 ? 0.957 5.523 -0.750 1.00 88.62 150 PHE A O 1
ATOM 1224 N N . LEU A 1 151 ? 2.517 7.136 -0.837 1.00 88.69 151 LEU A N 1
ATOM 1225 C CA . LEU A 1 151 ? 3.301 6.631 0.299 1.00 88.69 151 LEU A CA 1
ATOM 1226 C C . LEU A 1 151 ? 2.470 6.522 1.587 1.00 88.69 151 LEU A C 1
ATOM 1228 O O . LEU A 1 151 ? 2.655 5.576 2.355 1.00 88.69 151 LEU A O 1
ATOM 1232 N N . ILE A 1 152 ? 1.573 7.480 1.825 1.00 93.06 152 ILE A N 1
ATOM 1233 C CA . ILE A 1 152 ? 0.682 7.463 2.984 1.00 93.06 152 ILE A CA 1
ATOM 1234 C C . ILE A 1 152 ? -0.288 6.285 2.848 1.00 93.06 152 ILE A C 1
ATOM 1236 O O . ILE A 1 152 ? -0.270 5.380 3.682 1.00 93.06 152 ILE A O 1
ATOM 1240 N N . VAL A 1 153 ? -1.083 6.237 1.777 1.00 95.25 153 VAL A N 1
ATOM 1241 C CA . VAL A 1 153 ? -2.212 5.298 1.674 1.00 95.25 153 VAL A CA 1
ATOM 1242 C C . VAL A 1 153 ? -1.802 3.827 1.596 1.00 95.25 153 VAL A C 1
ATOM 1244 O O . VAL A 1 153 ? -2.536 2.981 2.096 1.00 95.25 153 VAL A O 1
ATOM 1247 N N . ILE A 1 154 ? -0.620 3.479 1.073 1.00 93.81 154 ILE A N 1
ATOM 1248 C CA . ILE A 1 154 ? -0.159 2.074 1.106 1.00 93.81 154 ILE A CA 1
ATOM 1249 C C . ILE A 1 154 ? 0.207 1.588 2.515 1.00 93.81 154 ILE A C 1
ATOM 1251 O O . ILE A 1 154 ? 0.275 0.386 2.763 1.00 93.81 154 ILE A O 1
ATOM 1255 N N . ASN A 1 155 ? 0.459 2.510 3.444 1.00 94.00 155 ASN A N 1
ATOM 1256 C CA . ASN A 1 155 ? 0.874 2.199 4.809 1.00 94.00 155 ASN A CA 1
ATOM 1257 C C . ASN A 1 155 ? -0.227 2.473 5.838 1.00 94.00 155 ASN A C 1
ATOM 1259 O O . ASN A 1 155 ? -0.223 1.851 6.896 1.00 94.00 155 ASN A O 1
ATOM 1263 N N . VAL A 1 156 ? -1.160 3.384 5.567 1.00 95.50 156 VAL A N 1
ATOM 1264 C CA . VAL A 1 156 ? -2.281 3.647 6.485 1.00 95.50 156 VAL A CA 1
ATOM 1265 C C . VAL A 1 156 ? -3.615 3.134 5.942 1.00 95.50 156 VAL A C 1
ATOM 1267 O O . VAL A 1 156 ? -4.512 2.825 6.711 1.00 95.50 156 VAL A O 1
ATOM 1270 N N . GLY A 1 157 ? -3.743 2.938 4.632 1.00 96.06 157 GLY A N 1
ATOM 1271 C CA . GLY A 1 157 ? -5.020 2.676 3.974 1.00 96.06 157 GLY A CA 1
ATOM 1272 C C . GLY A 1 157 ? -5.740 3.965 3.582 1.00 96.06 157 GLY A C 1
ATOM 1273 O O . GLY A 1 157 ? -5.141 5.037 3.496 1.00 96.06 157 GLY A O 1
ATOM 1274 N N . VAL A 1 158 ? -7.036 3.841 3.320 1.00 96.56 158 VAL A N 1
ATOM 1275 C CA . VAL A 1 158 ? -7.926 4.937 2.922 1.00 96.56 158 VAL A CA 1
ATOM 1276 C C . VAL A 1 158 ? -9.232 4.893 3.721 1.00 96.56 158 VAL A C 1
ATOM 1278 O O . VAL A 1 158 ? -9.539 3.874 4.338 1.00 96.56 158 VAL A O 1
ATOM 1281 N N . PRO A 1 159 ? -10.032 5.966 3.726 1.00 95.31 159 PRO A N 1
ATOM 1282 C CA . PRO A 1 159 ? -11.387 5.935 4.265 1.00 95.31 159 PRO A CA 1
ATOM 1283 C C . PRO A 1 159 ? -12.307 4.943 3.535 1.00 95.31 159 PRO A C 1
ATOM 1285 O O . PRO A 1 159 ? -12.142 4.641 2.356 1.00 95.31 159 PRO A O 1
ATOM 1288 N N . SER A 1 160 ? -13.301 4.437 4.260 1.00 92.44 160 SER A N 1
ATOM 1289 C CA . SER A 1 160 ? -14.367 3.564 3.761 1.00 92.44 160 SER A CA 1
ATOM 1290 C C . SER A 1 160 ? -15.597 4.400 3.373 1.00 92.44 160 SER A C 1
ATOM 1292 O O . SER A 1 160 ? -15.947 5.298 4.148 1.00 92.44 160 SER A O 1
ATOM 1294 N N . PRO A 1 161 ? -16.295 4.099 2.257 1.00 93.62 161 PRO A N 1
ATOM 1295 C CA . PRO A 1 161 ? -15.968 3.080 1.252 1.00 93.62 161 PRO A CA 1
ATOM 1296 C C . PRO A 1 161 ? -14.790 3.498 0.360 1.00 93.62 161 PRO A C 1
ATOM 1298 O O . PRO A 1 161 ? -14.783 4.600 -0.185 1.00 93.62 161 PRO A O 1
ATOM 1301 N N . ALA A 1 162 ? -13.809 2.606 0.196 1.00 91.69 162 ALA A N 1
ATOM 1302 C CA . ALA A 1 162 ? -12.560 2.919 -0.507 1.00 91.69 162 ALA A CA 1
ATOM 1303 C C . ALA A 1 162 ? -12.767 3.329 -1.973 1.00 91.69 162 ALA A C 1
ATOM 1305 O O . ALA A 1 162 ? -12.090 4.222 -2.467 1.00 91.69 162 ALA A O 1
ATOM 1306 N N . ASP A 1 163 ? -13.697 2.672 -2.663 1.00 92.38 163 ASP A N 1
ATOM 1307 C CA . ASP A 1 163 ? -14.016 2.936 -4.065 1.00 92.38 163 ASP A CA 1
ATOM 1308 C C . ASP A 1 163 ? -14.654 4.311 -4.272 1.00 92.38 163 ASP A C 1
ATOM 1310 O O . ASP A 1 163 ? -14.278 5.031 -5.193 1.00 92.38 163 ASP A O 1
ATOM 1314 N N . GLU A 1 164 ? -15.590 4.695 -3.403 1.00 92.81 164 GLU A N 1
ATOM 1315 C CA . GLU A 1 164 ? -16.222 6.017 -3.455 1.00 92.81 164 GLU A CA 1
ATOM 1316 C C . GLU A 1 164 ? -15.217 7.123 -3.100 1.00 92.81 164 GLU A C 1
ATOM 1318 O O . GLU A 1 164 ? -15.072 8.078 -3.860 1.00 92.81 164 GLU A O 1
ATOM 1323 N N . TRP A 1 165 ? -14.457 6.955 -2.011 1.00 94.38 165 TRP A N 1
ATOM 1324 C CA . TRP A 1 165 ? -13.513 7.978 -1.553 1.00 94.38 165 TRP A CA 1
ATOM 1325 C C . TRP A 1 165 ? -12.371 8.225 -2.544 1.00 94.38 165 TRP A C 1
ATOM 1327 O O . TRP A 1 165 ? -12.040 9.374 -2.823 1.00 94.38 165 TRP A O 1
ATOM 1337 N N . LEU A 1 166 ? -11.781 7.163 -3.109 1.00 94.88 166 LEU A N 1
ATOM 1338 C CA . LEU A 1 166 ? -10.725 7.298 -4.116 1.00 94.88 166 LEU A CA 1
ATOM 1339 C C . LEU A 1 166 ? -11.247 7.957 -5.395 1.00 94.88 166 LEU A C 1
ATOM 1341 O O . LEU A 1 166 ? -10.564 8.803 -5.963 1.00 94.88 166 LEU A O 1
ATOM 1345 N N . ASN A 1 167 ? -12.454 7.597 -5.842 1.00 94.50 167 ASN A N 1
ATOM 1346 C CA . ASN A 1 167 ? -13.039 8.121 -7.077 1.00 94.50 167 ASN A CA 1
ATOM 1347 C C . ASN A 1 167 ? -13.362 9.627 -7.010 1.00 94.50 167 ASN A C 1
ATOM 1349 O O . ASN A 1 167 ? -13.500 10.268 -8.053 1.00 94.50 167 ASN A O 1
ATOM 1353 N N . ASP A 1 168 ? -13.488 10.189 -5.810 1.00 94.19 168 ASP A N 1
ATOM 1354 C CA . ASP A 1 168 ? -13.730 11.618 -5.612 1.00 94.19 168 ASP A CA 1
ATOM 1355 C C . ASP A 1 168 ? -12.438 12.464 -5.623 1.00 94.19 168 ASP A C 1
ATOM 1357 O O . ASP A 1 168 ? -12.509 13.694 -5.643 1.00 94.19 168 ASP A O 1
ATOM 1361 N N . ILE A 1 169 ? -11.258 11.834 -5.664 1.00 93.44 169 ILE A N 1
ATOM 1362 C CA . ILE A 1 169 ? -9.964 12.522 -5.765 1.00 93.44 169 ILE A CA 1
ATOM 1363 C C . ILE A 1 169 ? -9.585 12.726 -7.238 1.00 93.44 169 ILE A C 1
ATOM 1365 O O . ILE A 1 169 ? -9.610 11.802 -8.050 1.00 93.44 169 ILE A O 1
ATOM 1369 N N . ASP A 1 170 ? -9.168 13.946 -7.584 1.00 93.69 170 ASP A N 1
ATOM 1370 C CA . ASP A 1 170 ? -8.667 14.289 -8.920 1.00 93.69 170 ASP A CA 1
ATOM 1371 C C . ASP A 1 170 ? -7.149 14.038 -9.003 1.00 93.69 170 ASP A C 1
ATOM 1373 O O . ASP A 1 170 ? -6.327 14.910 -8.699 1.00 93.69 170 ASP A O 1
ATOM 1377 N N . PHE A 1 171 ? -6.769 12.814 -9.376 1.00 93.06 171 PHE A N 1
ATOM 1378 C CA . PHE A 1 171 ? -5.375 12.411 -9.582 1.00 93.06 171 PHE A CA 1
ATOM 1379 C C . PHE A 1 171 ? -4.812 12.949 -10.907 1.00 93.06 171 PHE A C 1
ATOM 1381 O O . PHE A 1 171 ? -5.514 13.033 -11.915 1.00 93.06 171 PHE A O 1
ATOM 1388 N N . ALA A 1 172 ? -3.526 13.312 -10.936 1.00 90.88 172 ALA A N 1
ATOM 1389 C CA . ALA A 1 172 ? -2.887 13.781 -12.164 1.00 90.88 172 ALA A CA 1
ATOM 1390 C C . ALA A 1 172 ? -2.446 12.638 -13.083 1.00 90.88 172 ALA A C 1
ATOM 1392 O O . ALA A 1 172 ? -2.379 12.850 -14.298 1.00 90.88 172 ALA A O 1
ATOM 1393 N N . THR A 1 173 ? -2.090 11.481 -12.519 1.00 90.88 173 THR A N 1
ATOM 1394 C CA . THR A 1 173 ? -1.596 10.326 -13.286 1.00 90.88 173 THR A CA 1
ATOM 1395 C C . THR A 1 173 ? -2.333 9.028 -13.030 1.00 90.88 173 THR A C 1
ATOM 1397 O O . THR A 1 173 ? -2.431 8.227 -13.953 1.00 90.88 173 THR A O 1
ATOM 1400 N N . LEU A 1 174 ? -2.824 8.813 -11.815 1.00 92.38 174 LEU A N 1
ATOM 1401 C CA . LEU A 1 174 ? -3.539 7.596 -11.462 1.00 92.38 174 LEU A CA 1
ATOM 1402 C C . LEU A 1 174 ? -4.977 7.609 -11.984 1.00 92.38 174 LEU A C 1
ATOM 1404 O O . LEU A 1 174 ? -5.663 8.631 -11.954 1.00 92.38 174 LEU A O 1
ATOM 1408 N N . GLU A 1 175 ? -5.444 6.438 -12.389 1.00 94.62 175 GLU A N 1
ATOM 1409 C CA . GLU A 1 175 ? -6.856 6.158 -12.613 1.00 94.62 175 GLU A CA 1
ATOM 1410 C C . GLU A 1 175 ? -7.435 5.372 -11.429 1.00 94.62 175 GLU A C 1
ATOM 1412 O O . GLU A 1 175 ? -6.711 4.723 -10.669 1.00 94.62 175 GLU A O 1
ATOM 1417 N N . VAL A 1 176 ? -8.754 5.447 -11.246 1.00 94.94 176 VAL A N 1
ATOM 1418 C CA . VAL A 1 176 ? -9.468 4.716 -10.191 1.00 94.94 176 VAL A CA 1
ATOM 1419 C C . VAL A 1 176 ? -10.348 3.655 -10.835 1.00 94.94 176 VAL A C 1
ATOM 1421 O O . VAL A 1 176 ? -11.298 3.970 -11.555 1.00 94.94 176 VAL A O 1
ATOM 1424 N N . GLU A 1 177 ? -10.073 2.391 -10.526 1.00 95.12 177 GLU A N 1
ATOM 1425 C CA . GLU A 1 177 ? -10.869 1.252 -10.973 1.00 95.12 177 GLU A CA 1
ATOM 1426 C C . GLU A 1 177 ? -11.450 0.491 -9.780 1.00 95.12 177 GLU A C 1
ATOM 1428 O O . GLU A 1 177 ? -10.816 -0.369 -9.169 1.00 95.12 177 GLU A O 1
ATOM 1433 N N . GLY A 1 178 ? -12.698 0.805 -9.427 1.00 93.88 178 GLY A N 1
ATOM 1434 C CA . GLY A 1 178 ? -13.311 0.249 -8.222 1.00 93.88 178 GLY A CA 1
ATOM 1435 C C . GLY A 1 178 ? -12.546 0.707 -6.983 1.00 93.88 178 GLY A C 1
ATOM 1436 O O . GLY A 1 178 ? -12.450 1.901 -6.739 1.00 93.88 178 GLY A O 1
ATOM 1437 N N . SER A 1 179 ? -12.008 -0.233 -6.206 1.00 94.25 179 SER A N 1
ATOM 1438 C CA . SER A 1 179 ? -11.205 0.057 -5.012 1.00 94.25 179 SER A CA 1
ATOM 1439 C C . SER A 1 179 ? -9.699 -0.036 -5.275 1.00 94.25 179 SER A C 1
ATOM 1441 O O . SER A 1 179 ? -8.946 -0.366 -4.359 1.00 94.25 179 SER A O 1
ATOM 1443 N N . SER A 1 180 ? -9.268 0.216 -6.511 1.00 96.81 180 SER A N 1
ATOM 1444 C CA . SER A 1 180 ? -7.867 0.142 -6.918 1.00 96.81 180 SER A CA 1
ATOM 1445 C C . SER A 1 180 ? -7.412 1.449 -7.558 1.00 96.81 180 SER A C 1
ATOM 1447 O O . SER A 1 180 ? -8.147 2.054 -8.340 1.00 96.81 180 SER A O 1
ATOM 1449 N N . LEU A 1 181 ? -6.189 1.862 -7.233 1.00 96.31 181 LEU A N 1
ATOM 1450 C CA . LEU A 1 181 ? -5.463 2.891 -7.975 1.00 96.31 181 LEU A CA 1
ATOM 1451 C C . LEU A 1 181 ? -4.664 2.216 -9.085 1.00 96.31 181 LEU A C 1
ATOM 1453 O O . LEU A 1 181 ? -3.995 1.217 -8.816 1.00 96.31 181 LEU A O 1
ATOM 1457 N N . VAL A 1 182 ? -4.735 2.755 -10.299 1.00 96.25 182 VAL A N 1
ATOM 1458 C CA . VAL A 1 182 ? -4.121 2.177 -11.498 1.00 96.25 182 VAL A CA 1
ATOM 1459 C C . VAL A 1 182 ? -3.163 3.177 -12.128 1.00 96.25 182 VAL A C 1
ATOM 1461 O O . VAL A 1 182 ? -3.523 4.334 -12.341 1.00 96.25 182 VAL A O 1
ATOM 1464 N N . LEU A 1 183 ? -1.941 2.740 -12.420 1.00 93.31 183 LEU A N 1
ATOM 1465 C CA . LEU A 1 183 ? -0.978 3.491 -13.222 1.00 93.31 183 LEU A CA 1
ATOM 1466 C C . LEU A 1 183 ? -0.644 2.696 -14.481 1.00 93.31 183 LEU A C 1
ATOM 1468 O O . LEU A 1 183 ? -0.017 1.640 -14.398 1.00 93.31 183 LEU A O 1
ATOM 1472 N N . GLU A 1 184 ? -1.038 3.237 -15.628 1.00 94.12 184 GLU A N 1
ATOM 1473 C CA . GLU A 1 184 ? -0.736 2.669 -16.940 1.00 94.12 184 GLU A CA 1
ATOM 1474 C C . GLU A 1 184 ? 0.634 3.155 -17.430 1.00 94.12 184 GLU A C 1
ATOM 1476 O O . GLU A 1 184 ? 0.947 4.354 -17.391 1.00 94.12 184 GLU A O 1
ATOM 1481 N N . TYR A 1 185 ? 1.451 2.234 -17.933 1.00 91.31 185 TYR A N 1
ATOM 1482 C CA . TYR A 1 185 ? 2.738 2.539 -18.544 1.00 91.31 185 TYR A CA 1
ATOM 1483 C C . TYR A 1 185 ? 2.718 2.248 -20.045 1.00 91.31 185 TYR A C 1
ATOM 1485 O O . TYR A 1 185 ? 2.390 1.151 -20.487 1.00 91.31 185 TYR A O 1
ATOM 1493 N N . ASP A 1 186 ? 3.147 3.242 -20.825 1.00 90.44 186 ASP A N 1
ATOM 1494 C CA . ASP A 1 186 ? 3.200 3.193 -22.288 1.00 90.44 186 ASP A CA 1
ATOM 1495 C C . ASP A 1 186 ? 4.663 3.159 -22.762 1.00 90.44 186 ASP A C 1
ATOM 1497 O O . ASP A 1 186 ? 5.413 4.136 -22.624 1.00 90.44 186 ASP A O 1
ATOM 1501 N N . SER A 1 187 ? 5.058 2.041 -23.371 1.00 87.75 187 SER A N 1
ATOM 1502 C CA . SER A 1 187 ? 6.386 1.788 -23.952 1.00 87.75 187 SER A CA 1
ATOM 1503 C C . SER A 1 187 ? 6.766 2.756 -25.074 1.00 87.75 187 SER A C 1
ATOM 1505 O O . SER A 1 187 ? 7.940 2.965 -25.391 1.00 87.75 187 SER A O 1
ATOM 1507 N N . THR A 1 188 ? 5.788 3.426 -25.685 1.00 89.31 188 THR A N 1
ATOM 1508 C CA . THR A 1 188 ? 6.041 4.469 -26.682 1.00 89.31 188 THR A CA 1
ATOM 1509 C C . THR A 1 188 ? 6.462 5.800 -26.056 1.00 89.31 188 THR A C 1
ATOM 1511 O O . THR A 1 188 ? 7.008 6.666 -26.757 1.00 89.31 188 THR A O 1
ATOM 1514 N N . VAL A 1 189 ? 6.233 5.965 -24.750 1.00 85.88 189 VAL A N 1
ATOM 1515 C CA . VAL A 1 189 ? 6.522 7.176 -23.974 1.00 85.88 189 VAL A CA 1
ATOM 1516 C C . VAL A 1 189 ? 7.711 6.971 -23.035 1.00 85.88 189 VAL A C 1
ATOM 1518 O O . VAL A 1 189 ? 8.544 7.878 -22.922 1.00 85.88 189 VAL A O 1
ATOM 1521 N N . ASP A 1 190 ? 7.823 5.801 -22.406 1.00 81.19 190 ASP A N 1
ATOM 1522 C CA . ASP A 1 190 ? 8.898 5.458 -21.477 1.00 81.19 190 ASP A CA 1
ATOM 1523 C C . ASP A 1 190 ? 9.913 4.502 -22.117 1.00 81.19 190 ASP A C 1
ATOM 1525 O O . ASP A 1 190 ? 9.632 3.347 -22.397 1.00 81.19 190 ASP A O 1
ATOM 1529 N N . ALA A 1 191 ? 11.137 4.990 -22.332 1.00 81.56 191 ALA A N 1
ATOM 1530 C CA . ALA A 1 191 ? 12.214 4.206 -22.937 1.00 81.56 191 ALA A CA 1
ATOM 1531 C C . ALA A 1 191 ? 12.881 3.204 -21.973 1.00 81.56 191 ALA A C 1
ATOM 1533 O O . ALA A 1 191 ? 13.880 2.590 -22.352 1.00 81.56 191 ALA A O 1
ATOM 1534 N N . SER A 1 192 ? 12.423 3.122 -20.719 1.00 80.94 192 SER A N 1
ATOM 1535 C CA . SER A 1 192 ? 12.895 2.141 -19.735 1.00 80.94 192 SER A CA 1
ATOM 1536 C C . SER A 1 192 ? 12.113 0.827 -19.758 1.00 80.94 192 SER A C 1
ATOM 1538 O O . SER A 1 192 ? 12.540 -0.124 -19.101 1.00 80.94 192 SER A O 1
ATOM 1540 N N . ILE A 1 193 ? 11.038 0.772 -20.547 1.00 85.94 193 ILE A N 1
ATOM 1541 C CA . ILE A 1 193 ? 10.222 -0.417 -20.769 1.00 85.94 193 ILE A CA 1
ATOM 1542 C C . ILE A 1 193 ? 10.074 -0.701 -22.265 1.00 85.94 193 ILE A C 1
ATOM 1544 O O . ILE A 1 193 ? 10.053 0.220 -23.084 1.00 85.94 193 ILE A O 1
ATOM 1548 N N . ASP A 1 194 ? 9.991 -1.978 -22.619 1.00 87.88 194 ASP A N 1
ATOM 1549 C CA . ASP A 1 194 ? 9.877 -2.449 -24.001 1.00 87.88 194 ASP A CA 1
ATOM 1550 C C . ASP A 1 194 ? 8.427 -2.816 -24.387 1.00 87.88 194 ASP A C 1
ATOM 1552 O O . ASP A 1 194 ? 8.102 -2.824 -25.579 1.00 87.88 194 ASP A O 1
ATOM 1556 N N . GLU A 1 195 ? 7.542 -3.031 -23.404 1.00 90.31 195 GLU A N 1
ATOM 1557 C CA . GLU A 1 195 ? 6.112 -3.325 -23.587 1.00 90.31 195 GLU A CA 1
ATOM 1558 C C . GLU A 1 195 ? 5.228 -2.565 -22.578 1.00 90.31 195 GLU A C 1
ATOM 1560 O O . GLU A 1 195 ? 5.694 -2.139 -21.519 1.00 90.31 195 GLU A O 1
ATOM 1565 N N . ASP A 1 196 ? 3.955 -2.362 -22.934 1.00 93.50 196 ASP A N 1
ATOM 1566 C CA . ASP A 1 196 ? 2.966 -1.676 -22.092 1.00 93.50 196 ASP A CA 1
ATOM 1567 C C . ASP A 1 196 ? 2.514 -2.589 -20.941 1.00 93.50 196 ASP A C 1
ATOM 1569 O O . ASP A 1 196 ? 2.252 -3.781 -21.144 1.00 93.50 196 ASP A O 1
ATOM 1573 N N . TYR A 1 197 ? 2.371 -2.025 -19.744 1.00 94.19 197 TYR A N 1
ATOM 1574 C CA . TYR A 1 197 ? 1.936 -2.752 -18.552 1.00 94.19 197 TYR A CA 1
ATOM 1575 C C . TYR A 1 197 ? 1.242 -1.816 -17.563 1.00 94.19 197 TYR A C 1
ATOM 1577 O O . TYR A 1 197 ? 1.449 -0.603 -17.589 1.00 94.19 197 TYR A O 1
ATOM 1585 N N . ASP A 1 198 ? 0.472 -2.397 -16.653 1.00 95.69 198 ASP A N 1
ATOM 1586 C CA . ASP A 1 198 ? -0.329 -1.662 -15.686 1.00 95.69 198 ASP A CA 1
ATOM 1587 C C . ASP A 1 198 ? 0.061 -2.049 -14.262 1.00 95.69 198 ASP A C 1
ATOM 1589 O O . ASP A 1 198 ? 0.410 -3.195 -13.961 1.00 95.69 198 ASP A O 1
ATOM 1593 N N . GLN A 1 199 ? -0.010 -1.073 -13.367 1.00 94.69 199 GLN A N 1
ATOM 1594 C CA . GLN A 1 199 ? 0.275 -1.219 -11.948 1.00 94.69 199 GLN A CA 1
ATOM 1595 C C . GLN A 1 199 ? -0.981 -0.944 -11.130 1.00 94.69 199 GLN A C 1
ATOM 1597 O O . GLN A 1 199 ? -1.594 0.106 -11.289 1.00 94.69 199 GLN A O 1
ATOM 1602 N N . TYR A 1 200 ? -1.332 -1.856 -10.224 1.00 96.75 200 TYR A N 1
ATOM 1603 C CA . TYR A 1 200 ? -2.561 -1.801 -9.434 1.00 96.75 200 TYR A CA 1
ATOM 1604 C C . TYR A 1 200 ? -2.254 -1.813 -7.946 1.00 96.75 200 TYR A C 1
ATOM 1606 O O . TYR A 1 200 ? -1.634 -2.754 -7.453 1.00 96.75 200 TYR A O 1
ATOM 1614 N N . TRP A 1 201 ? -2.769 -0.830 -7.216 1.00 97.06 201 TRP A N 1
ATOM 1615 C CA . TRP A 1 201 ? -2.766 -0.803 -5.755 1.00 97.06 201 TRP A CA 1
ATOM 1616 C C . TRP A 1 201 ? -4.179 -1.004 -5.244 1.00 97.06 201 TRP A C 1
ATOM 1618 O O . TRP A 1 201 ? -5.017 -0.108 -5.330 1.00 97.06 201 TRP A O 1
ATOM 1628 N N . ASP A 1 202 ? -4.439 -2.201 -4.733 1.00 97.06 202 ASP A N 1
ATOM 1629 C CA . ASP A 1 202 ? -5.774 -2.629 -4.351 1.00 97.06 202 ASP A CA 1
ATOM 1630 C C . ASP A 1 202 ? -6.057 -2.297 -2.887 1.00 97.06 202 ASP A C 1
ATOM 1632 O O . ASP A 1 202 ? -5.247 -2.567 -1.996 1.00 97.06 202 ASP A O 1
ATOM 1636 N N . PHE A 1 203 ? -7.267 -1.820 -2.618 1.00 96.06 203 PHE A N 1
ATOM 1637 C CA . PHE A 1 203 ? -7.799 -1.607 -1.279 1.00 96.06 203 PHE A CA 1
ATOM 1638 C C . PHE A 1 203 ? -9.010 -2.510 -1.046 1.00 96.06 203 PHE A C 1
ATOM 1640 O O . PHE A 1 203 ? -9.797 -2.811 -1.946 1.00 96.06 203 PHE A O 1
ATOM 1647 N N . LYS A 1 204 ? -9.174 -2.973 0.193 1.00 92.50 204 LYS A N 1
ATOM 1648 C CA . LYS A 1 204 ? -10.396 -3.649 0.640 1.00 92.50 204 LYS A CA 1
ATOM 1649 C C . LYS A 1 204 ? -11.516 -2.624 0.792 1.00 92.50 204 LYS A C 1
ATOM 1651 O O . LYS A 1 204 ? -11.268 -1.437 0.962 1.00 92.50 204 LYS A O 1
ATOM 1656 N N . SER A 1 205 ? -12.763 -3.094 0.840 1.00 86.56 205 SER A N 1
ATOM 1657 C CA . SER A 1 205 ? -13.930 -2.214 1.003 1.00 86.56 205 SER A CA 1
ATOM 1658 C C . SER A 1 205 ? -13.871 -1.337 2.257 1.00 86.56 205 SER A C 1
ATOM 1660 O O . SER A 1 205 ? -14.405 -0.239 2.245 1.00 86.56 205 SER A O 1
ATOM 1662 N N . ASN A 1 206 ? -13.226 -1.820 3.326 1.00 86.19 206 ASN A N 1
ATOM 1663 C CA . ASN A 1 206 ? -13.029 -1.078 4.573 1.00 86.19 206 ASN A CA 1
ATOM 1664 C C . ASN A 1 206 ? -11.820 -0.124 4.531 1.00 86.19 206 ASN A C 1
ATOM 1666 O O . ASN A 1 206 ? -11.378 0.329 5.582 1.00 86.19 206 ASN A O 1
ATOM 1670 N N . GLY A 1 207 ? -11.219 0.091 3.358 1.00 93.00 207 GLY A N 1
ATOM 1671 C CA . GLY A 1 207 ? -10.093 1.002 3.185 1.00 93.00 207 GLY A CA 1
ATOM 1672 C C . GLY A 1 207 ? -8.708 0.425 3.473 1.00 93.00 207 GLY A C 1
ATOM 1673 O O . GLY A 1 207 ? -7.701 1.061 3.181 1.00 93.00 207 GLY A O 1
ATOM 1674 N N . GLN A 1 208 ? -8.617 -0.804 3.989 1.00 95.19 208 GLN A N 1
ATOM 1675 C CA . GLN A 1 208 ? -7.329 -1.460 4.220 1.00 95.19 208 GLN A CA 1
ATOM 1676 C C . GLN A 1 208 ? -6.599 -1.694 2.895 1.00 95.19 208 GLN A C 1
ATOM 1678 O O . GLN A 1 208 ? -7.133 -2.384 2.023 1.00 95.19 208 GLN A O 1
ATOM 1683 N N . TYR A 1 209 ? -5.353 -1.233 2.789 1.00 96.44 209 TYR A N 1
ATOM 1684 C CA . TYR A 1 209 ? -4.482 -1.594 1.674 1.00 96.44 209 TYR A CA 1
ATOM 1685 C C . TYR A 1 209 ? -4.318 -3.119 1.601 1.00 96.44 209 TYR A C 1
ATOM 1687 O O . TYR A 1 209 ? -3.991 -3.784 2.589 1.00 96.44 209 TYR A O 1
ATOM 1695 N N . ASN A 1 210 ? -4.650 -3.689 0.446 1.00 95.19 210 ASN A N 1
ATOM 1696 C CA . ASN A 1 210 ? -4.687 -5.126 0.214 1.00 95.19 210 ASN A CA 1
ATOM 1697 C C . ASN A 1 210 ? -3.418 -5.627 -0.463 1.00 95.19 210 ASN A C 1
ATOM 1699 O O . ASN A 1 210 ? -3.023 -6.760 -0.211 1.00 95.19 210 ASN A O 1
ATOM 1703 N N . GLY A 1 211 ? -2.799 -4.829 -1.323 1.00 95.00 211 GLY A N 1
ATOM 1704 C CA . GLY A 1 211 ? -1.640 -5.282 -2.067 1.00 95.00 211 GLY A CA 1
ATOM 1705 C C . GLY A 1 211 ? -1.403 -4.507 -3.345 1.00 95.00 211 GLY A C 1
ATOM 1706 O O . GLY A 1 211 ? -2.091 -3.539 -3.659 1.00 95.00 211 GLY A O 1
ATOM 1707 N N . TYR A 1 212 ? -0.398 -4.980 -4.057 1.00 94.25 212 TYR A N 1
ATOM 1708 C CA . TYR A 1 212 ? 0.113 -4.418 -5.282 1.00 94.25 212 TYR A CA 1
ATOM 1709 C C . TYR A 1 212 ? 0.302 -5.522 -6.308 1.00 94.25 212 TYR A C 1
ATOM 1711 O O . TYR A 1 212 ? 0.808 -6.591 -5.967 1.00 94.25 212 TYR A O 1
ATOM 1719 N N . ARG A 1 213 ? -0.038 -5.258 -7.563 1.00 95.94 213 ARG A N 1
ATOM 1720 C CA . ARG A 1 213 ? 0.361 -6.121 -8.673 1.00 95.94 213 ARG A CA 1
ATOM 1721 C C . ARG A 1 213 ? 0.740 -5.301 -9.892 1.00 95.94 213 ARG A C 1
ATOM 1723 O O . ARG A 1 213 ? 0.185 -4.227 -10.109 1.00 95.94 213 ARG A O 1
ATOM 1730 N N . ALA A 1 214 ? 1.648 -5.844 -10.687 1.00 95.12 214 ALA A N 1
ATOM 1731 C CA . ALA A 1 214 ? 1.910 -5.381 -12.038 1.00 95.12 214 ALA A CA 1
ATOM 1732 C C . ALA A 1 214 ? 1.499 -6.480 -13.021 1.00 95.12 214 ALA A C 1
ATOM 1734 O O . ALA A 1 214 ? 1.831 -7.651 -12.813 1.00 95.12 214 ALA A O 1
ATOM 1735 N N . GLU A 1 215 ? 0.781 -6.116 -14.076 1.00 96.06 215 GLU A N 1
ATOM 1736 C CA . GLU A 1 215 ? 0.302 -7.048 -15.099 1.00 96.06 215 GLU A CA 1
ATOM 1737 C C . GLU A 1 215 ? 0.462 -6.467 -16.503 1.00 96.06 215 GLU A C 1
ATOM 1739 O O . GLU A 1 215 ? 0.479 -5.254 -16.700 1.00 96.06 215 GLU A O 1
ATOM 1744 N N . THR A 1 216 ? 0.605 -7.346 -17.490 1.00 94.31 216 THR A N 1
ATOM 1745 C CA . THR A 1 216 ? 0.588 -6.958 -18.902 1.00 94.31 216 THR A CA 1
ATOM 1746 C C . THR A 1 216 ? -0.812 -6.508 -19.316 1.00 94.31 216 THR A C 1
ATOM 1748 O O . THR A 1 216 ? -1.808 -6.841 -18.673 1.00 94.31 216 THR A O 1
ATOM 1751 N N . THR A 1 217 ? -0.922 -5.850 -20.469 1.00 89.31 217 THR A N 1
ATOM 1752 C CA . THR A 1 217 ? -2.224 -5.479 -21.064 1.00 89.31 217 THR A CA 1
ATOM 1753 C C . THR A 1 217 ? -3.146 -6.671 -21.378 1.00 89.31 217 THR A C 1
ATOM 1755 O O . THR A 1 217 ? -4.354 -6.491 -21.550 1.00 89.31 217 THR A O 1
ATOM 1758 N N . ASP A 1 218 ? -2.610 -7.896 -21.440 1.00 89.62 218 ASP A N 1
ATOM 1759 C CA . ASP A 1 218 ? -3.384 -9.134 -21.604 1.00 89.62 218 ASP A CA 1
ATOM 1760 C C . ASP A 1 218 ? -3.827 -9.753 -20.254 1.00 89.62 218 ASP A C 1
ATOM 1762 O O . ASP A 1 218 ? -4.587 -10.731 -20.240 1.00 89.62 218 ASP A O 1
ATOM 1766 N N . GLY A 1 219 ? -3.413 -9.161 -19.127 1.00 92.06 219 GLY A N 1
ATOM 1767 C CA . GLY A 1 219 ? -3.746 -9.579 -17.763 1.00 92.06 219 GLY A CA 1
ATOM 1768 C C . GLY A 1 219 ? -2.828 -10.660 -17.187 1.00 92.06 219 GLY A C 1
ATOM 1769 O O . GLY A 1 219 ? -3.210 -11.334 -16.226 1.00 92.06 219 GLY A O 1
ATOM 1770 N N . ASP A 1 220 ? -1.647 -10.873 -17.774 1.00 95.38 220 ASP A N 1
ATOM 1771 C CA . ASP A 1 220 ? -0.646 -11.783 -17.214 1.00 95.38 220 ASP A CA 1
ATOM 1772 C C . ASP A 1 220 ? 0.134 -11.067 -16.101 1.00 95.38 220 ASP A C 1
ATOM 1774 O O . ASP A 1 220 ? 0.679 -9.983 -16.305 1.00 95.38 220 ASP A O 1
ATOM 1778 N N . ILE A 1 221 ? 0.174 -11.667 -14.908 1.00 95.50 221 ILE A N 1
ATOM 1779 C CA . ILE A 1 221 ? 0.813 -11.074 -13.726 1.00 95.50 221 ILE A CA 1
ATOM 1780 C C . ILE A 1 221 ? 2.332 -11.164 -13.866 1.00 95.50 221 ILE A C 1
ATOM 1782 O O . ILE A 1 221 ? 2.888 -12.260 -13.904 1.00 95.50 221 ILE A O 1
ATOM 1786 N N . ILE A 1 222 ? 2.991 -10.008 -13.845 1.00 94.44 222 ILE A N 1
ATOM 1787 C CA . ILE A 1 222 ? 4.449 -9.884 -13.809 1.00 94.44 222 ILE A CA 1
ATOM 1788 C C . ILE A 1 222 ? 4.917 -10.125 -12.377 1.00 94.44 222 ILE A C 1
ATOM 1790 O O . ILE A 1 222 ? 5.797 -10.944 -12.130 1.00 94.44 222 ILE A O 1
ATOM 1794 N N . TYR A 1 223 ? 4.293 -9.456 -11.404 1.00 94.06 223 TYR A N 1
ATOM 1795 C CA . TYR A 1 223 ? 4.522 -9.726 -9.989 1.00 94.06 223 TYR A CA 1
ATOM 1796 C C . TYR A 1 223 ? 3.374 -9.244 -9.104 1.00 94.06 223 TYR A C 1
ATOM 1798 O O . TYR A 1 223 ? 2.597 -8.367 -9.482 1.00 94.06 223 TYR A O 1
ATOM 1806 N N . GLU A 1 224 ? 3.269 -9.837 -7.916 1.00 95.88 224 GLU A N 1
ATOM 1807 C CA . GLU A 1 224 ? 2.194 -9.572 -6.959 1.00 95.88 224 GLU A CA 1
ATOM 1808 C C . GLU A 1 224 ? 2.736 -9.572 -5.527 1.00 95.88 224 GLU A C 1
ATOM 1810 O O . GLU A 1 224 ? 3.440 -10.488 -5.101 1.00 95.88 224 GLU A O 1
ATOM 1815 N N . VAL A 1 225 ? 2.342 -8.560 -4.763 1.00 95.12 225 VAL A N 1
ATOM 1816 C CA . VAL A 1 225 ? 2.515 -8.445 -3.318 1.00 95.12 225 VAL A CA 1
ATOM 1817 C C . VAL A 1 225 ? 1.129 -8.346 -2.704 1.00 95.12 225 VAL A C 1
ATOM 1819 O O . VAL A 1 225 ? 0.353 -7.471 -3.068 1.00 95.12 225 VAL A O 1
ATOM 1822 N N . SER A 1 226 ? 0.808 -9.184 -1.725 1.00 95.06 226 SER A N 1
ATOM 1823 C CA . SER A 1 226 ? -0.521 -9.151 -1.105 1.00 95.06 226 SER A CA 1
ATOM 1824 C C . SER A 1 226 ? -0.447 -9.236 0.408 1.00 95.06 226 SER A C 1
ATOM 1826 O O . SER A 1 226 ? 0.423 -9.905 0.969 1.00 95.06 226 SER A O 1
ATOM 1828 N N . LEU A 1 227 ? -1.397 -8.580 1.064 1.00 93.50 227 LEU A N 1
ATOM 1829 C CA . LEU A 1 227 ? -1.645 -8.702 2.486 1.00 93.50 227 LEU A CA 1
ATOM 1830 C C . LEU A 1 227 ? -1.953 -10.165 2.801 1.00 93.50 227 LEU A C 1
ATOM 1832 O O . LEU A 1 227 ? -2.899 -10.750 2.258 1.00 93.50 227 LEU A O 1
ATOM 1836 N N . GLN A 1 228 ? -1.191 -10.748 3.720 1.00 87.38 228 GLN A N 1
ATOM 1837 C CA . GLN A 1 228 ? -1.472 -12.079 4.221 1.00 87.38 228 GLN A CA 1
ATOM 1838 C C . GLN A 1 228 ? -2.906 -12.141 4.758 1.00 87.38 228 GLN A C 1
ATOM 1840 O O . GLN A 1 228 ? -3.368 -11.284 5.518 1.00 87.38 228 GLN A O 1
ATOM 1845 N N . GLY A 1 229 ? -3.656 -13.156 4.324 1.00 64.75 229 GLY A N 1
ATOM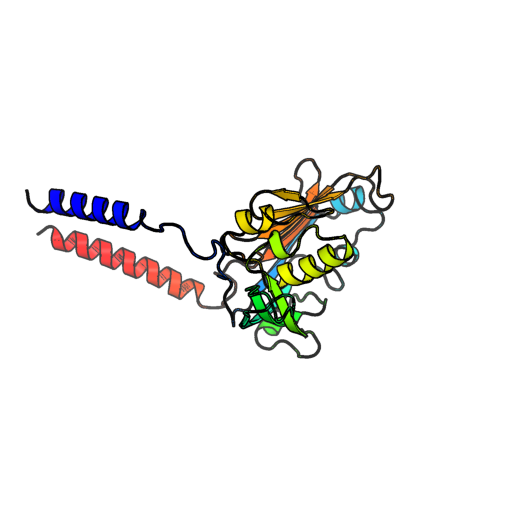 1846 C CA . GLY A 1 229 ? -5.029 -13.339 4.772 1.00 64.75 229 GLY A CA 1
ATOM 1847 C C . GLY A 1 229 ? -5.080 -13.429 6.299 1.00 64.75 229 GLY A C 1
ATOM 1848 O O . GLY A 1 229 ? -4.271 -14.115 6.902 1.00 64.75 229 GLY A O 1
ATOM 1849 N N . PHE A 1 230 ? -6.079 -12.805 6.927 1.00 45.75 230 PHE A N 1
ATOM 1850 C CA . PHE A 1 230 ? -6.278 -12.737 8.391 1.00 45.75 230 PHE A CA 1
ATOM 1851 C C . PHE A 1 230 ? -6.223 -14.090 9.144 1.00 45.75 230 PHE A C 1
ATOM 1853 O O . PHE A 1 230 ? -6.181 -14.125 10.369 1.00 45.75 230 PHE A O 1
ATOM 1860 N N . LEU A 1 231 ? -6.262 -15.223 8.437 1.00 42.28 231 LEU A N 1
ATOM 1861 C CA . LEU A 1 231 ? -6.088 -16.540 9.043 1.00 42.28 231 LEU A CA 1
ATOM 1862 C C . LEU A 1 231 ? -4.622 -16.991 9.130 1.00 42.28 231 LEU A C 1
ATOM 1864 O O . LEU A 1 231 ? -4.354 -17.797 10.007 1.00 42.28 231 LEU A O 1
ATOM 1868 N N . SER A 1 232 ? -3.697 -16.479 8.311 1.00 41.50 232 SER A N 1
ATOM 1869 C CA . SER A 1 232 ? -2.271 -16.844 8.363 1.00 41.50 232 SER A CA 1
ATOM 1870 C C . SER A 1 232 ? -1.434 -15.943 9.275 1.00 41.50 232 SER A C 1
ATOM 1872 O O . SER A 1 232 ? -0.381 -16.367 9.728 1.00 41.50 232 SER A O 1
ATOM 1874 N N . SER A 1 233 ? -1.910 -14.740 9.614 1.00 37.56 233 SER A N 1
ATOM 1875 C CA . SER A 1 233 ? -1.149 -13.763 10.411 1.00 37.56 233 SER A CA 1
ATOM 1876 C C . SER A 1 233 ? -1.215 -13.967 11.934 1.00 37.56 233 SER A C 1
ATOM 1878 O O . SER A 1 233 ? -0.742 -13.125 12.690 1.00 37.56 233 SER A O 1
ATOM 1880 N N . ILE A 1 234 ? -1.797 -15.074 12.420 1.00 40.72 234 ILE A N 1
ATOM 1881 C CA . ILE A 1 234 ? -1.703 -15.456 13.838 1.00 40.72 234 ILE A CA 1
ATOM 1882 C C . ILE A 1 234 ? -1.351 -16.947 13.954 1.00 40.72 234 ILE A C 1
ATOM 1884 O O . ILE A 1 234 ? -2.262 -17.795 13.997 1.00 40.72 234 ILE A O 1
ATOM 1888 N N . PRO A 1 235 ? -0.056 -17.296 14.076 1.00 37.62 235 PRO A N 1
ATOM 1889 C CA . PRO A 1 235 ? 0.368 -18.666 14.325 1.00 37.62 235 PRO A CA 1
ATOM 1890 C C . PRO A 1 235 ? -0.384 -19.258 15.535 1.00 37.62 235 PRO A C 1
ATOM 1892 O O . PRO A 1 235 ? -0.242 -18.821 16.677 1.00 37.62 235 PRO A O 1
ATOM 1895 N N . GLY A 1 236 ? -1.243 -20.259 15.296 1.00 41.25 236 GLY A N 1
ATOM 1896 C CA . GLY A 1 236 ? -1.933 -21.027 16.347 1.00 41.25 236 GLY A CA 1
ATOM 1897 C C . GLY A 1 236 ? -3.420 -20.725 16.610 1.00 41.25 236 GLY A C 1
ATOM 1898 O O . GLY A 1 236 ? -4.029 -21.448 17.408 1.00 41.25 236 GLY A O 1
ATOM 1899 N N . TYR A 1 237 ? -4.048 -19.748 15.938 1.00 46.09 237 TYR A N 1
ATOM 1900 C CA . TYR A 1 237 ? -5.478 -19.412 16.145 1.00 46.09 237 TYR A CA 1
ATOM 1901 C C . TYR A 1 237 ? -6.441 -19.896 15.046 1.00 46.09 237 TYR A C 1
ATOM 1903 O O . TYR A 1 237 ? -7.658 -19.952 15.271 1.00 46.09 237 TYR A O 1
ATOM 1911 N N . GLU A 1 238 ? -5.908 -20.371 13.921 1.00 47.16 238 GLU A N 1
ATOM 1912 C CA . GLU A 1 238 ? -6.652 -20.991 12.814 1.00 47.16 238 GLU A CA 1
ATOM 1913 C C . GLU A 1 238 ? -7.552 -22.142 13.292 1.00 47.16 238 GLU A C 1
ATOM 1915 O O . GLU A 1 238 ? -8.732 -22.247 12.947 1.00 47.16 238 GLU A O 1
ATOM 1920 N N . PHE A 1 239 ? -7.006 -23.007 14.151 1.00 47.91 239 PHE A N 1
ATOM 1921 C CA . PHE A 1 239 ? -7.688 -24.203 14.633 1.00 47.91 239 PHE A CA 1
ATOM 1922 C C . PHE A 1 239 ? -8.775 -23.893 15.689 1.00 47.91 239 PHE A C 1
ATOM 1924 O O . PHE A 1 239 ? -9.887 -24.416 15.561 1.00 47.91 239 PHE A O 1
ATOM 1931 N N . PRO A 1 240 ? -8.545 -23.022 16.697 1.00 53.78 240 PRO A N 1
ATOM 1932 C CA . PRO A 1 240 ? -9.588 -22.559 17.619 1.00 53.78 240 PRO A CA 1
ATOM 1933 C C . PRO A 1 240 ? -10.785 -21.862 16.958 1.00 53.78 240 PRO A C 1
ATOM 1935 O O . PRO A 1 240 ? -11.922 -22.147 17.341 1.00 53.78 240 PRO A O 1
ATOM 1938 N N . LEU A 1 241 ? -10.568 -20.987 15.968 1.00 50.94 241 LEU A N 1
ATOM 1939 C CA . LEU A 1 241 ? -11.659 -20.289 15.271 1.00 50.94 241 LEU A CA 1
ATOM 1940 C C . LEU A 1 241 ? -12.515 -21.266 14.457 1.00 50.94 241 LEU A C 1
ATOM 1942 O O . LEU A 1 241 ? -13.747 -21.255 14.559 1.00 50.94 241 LEU A O 1
ATOM 1946 N N . LEU A 1 242 ? -11.874 -22.187 13.733 1.00 53.66 242 LEU A N 1
ATOM 1947 C CA . LEU A 1 242 ? -12.560 -23.231 12.971 1.00 53.66 242 LEU A CA 1
ATOM 1948 C C . LEU A 1 242 ? -13.351 -24.181 13.891 1.00 53.66 242 LEU A C 1
ATOM 1950 O O . LEU A 1 242 ? -14.504 -24.522 13.610 1.00 53.66 242 LEU A O 1
ATOM 1954 N N . LEU A 1 243 ? -12.779 -24.554 15.043 1.00 58.84 243 LEU A N 1
ATOM 1955 C CA . LEU A 1 243 ? -13.476 -25.311 16.088 1.00 58.84 243 LEU A CA 1
ATOM 1956 C C . LEU A 1 243 ? -14.650 -24.529 16.693 1.00 58.84 243 LEU A C 1
ATOM 1958 O O . LEU A 1 243 ? -15.693 -25.126 16.967 1.00 58.84 243 LEU A O 1
ATOM 1962 N N . GLY A 1 244 ? -14.513 -23.213 16.871 1.00 68.69 244 GLY A N 1
ATOM 1963 C CA . GLY A 1 244 ? -15.568 -22.325 17.358 1.00 68.69 244 GLY A CA 1
ATOM 1964 C C . GLY A 1 244 ? -16.781 -22.302 16.427 1.00 68.69 244 GLY A C 1
ATOM 1965 O O . GLY A 1 244 ? -17.907 -22.561 16.866 1.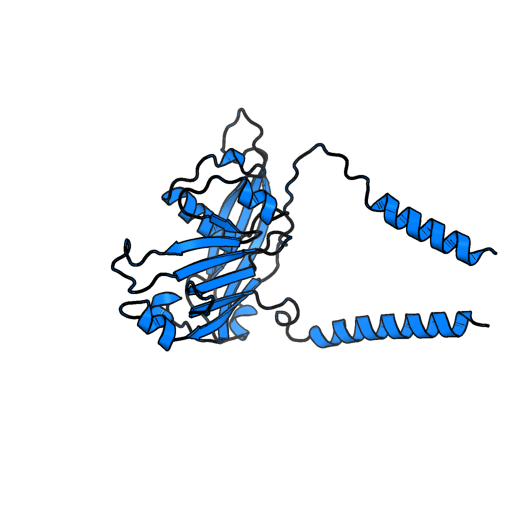00 68.69 244 GLY A O 1
ATOM 1966 N N . PHE A 1 245 ? -16.559 -22.103 15.124 1.00 68.38 245 PHE A N 1
ATOM 1967 C CA . PHE A 1 245 ? -17.624 -22.158 14.116 1.00 68.38 245 PHE A CA 1
ATOM 1968 C C . PHE A 1 245 ? -18.269 -23.547 14.019 1.00 68.38 245 PHE A C 1
ATOM 1970 O O . PHE A 1 245 ? -19.500 -23.659 13.943 1.00 68.38 245 PHE A O 1
ATOM 1977 N N . MET A 1 246 ? -17.474 -24.621 14.092 1.00 59.75 246 MET A N 1
ATOM 1978 C CA . MET A 1 246 ? -18.005 -25.987 14.114 1.00 59.75 246 MET A CA 1
ATOM 1979 C C . MET A 1 246 ? -18.836 -26.269 15.374 1.00 59.75 246 MET A C 1
ATOM 1981 O O . MET A 1 246 ? -19.897 -26.889 15.276 1.00 59.75 246 MET A O 1
ATOM 1985 N N . ALA A 1 247 ? -18.415 -25.785 16.545 1.00 64.88 247 ALA A N 1
ATOM 1986 C CA . ALA A 1 247 ? -19.138 -25.968 17.801 1.00 64.88 247 ALA A CA 1
ATOM 1987 C C . ALA A 1 247 ? -20.488 -25.235 17.799 1.00 64.88 247 ALA A C 1
ATOM 1989 O O . ALA A 1 247 ? -21.504 -25.822 18.176 1.00 64.88 247 ALA A O 1
ATOM 1990 N N . ILE A 1 248 ? -20.531 -23.991 17.312 1.00 72.81 248 ILE A N 1
ATOM 1991 C CA . ILE A 1 248 ? -21.775 -23.217 17.171 1.00 72.81 248 ILE A CA 1
ATOM 1992 C C . ILE A 1 248 ? -22.733 -23.915 16.198 1.00 72.81 248 ILE A C 1
ATOM 1994 O O . ILE A 1 248 ? -23.921 -24.073 16.496 1.00 72.81 248 ILE A O 1
ATOM 1998 N N . SER A 1 249 ? -22.210 -24.413 15.076 1.00 68.25 249 SER A N 1
ATOM 1999 C CA . SER A 1 249 ? -22.987 -25.166 14.086 1.00 68.25 249 SER A CA 1
ATOM 2000 C C . SER A 1 249 ? -23.579 -26.447 14.685 1.00 68.25 249 SER A C 1
ATOM 2002 O O . SER A 1 249 ? -24.765 -26.737 14.507 1.00 68.25 249 SER A O 1
ATOM 2004 N N . LEU A 1 250 ? -22.789 -27.186 15.470 1.00 67.25 250 LEU A N 1
ATOM 2005 C CA . LEU A 1 250 ? -23.224 -28.409 16.143 1.00 67.25 250 LEU A CA 1
ATOM 2006 C C . LEU A 1 250 ? -24.297 -28.129 17.208 1.00 67.25 250 LEU A C 1
ATOM 2008 O O . LEU A 1 250 ? -25.302 -28.841 17.277 1.00 67.25 250 LEU A O 1
ATOM 2012 N N . ILE A 1 251 ? -24.129 -27.068 18.004 1.00 77.88 251 ILE A N 1
ATOM 2013 C CA . ILE A 1 251 ? -25.117 -26.623 18.999 1.00 77.88 251 ILE A CA 1
ATOM 2014 C C . ILE A 1 251 ? -26.426 -26.216 18.311 1.00 77.88 251 ILE A C 1
ATOM 2016 O O . ILE A 1 251 ? -27.503 -26.588 18.780 1.00 77.88 251 ILE A O 1
ATOM 2020 N N . GLY A 1 252 ? -26.353 -25.518 17.174 1.00 71.88 252 GLY A N 1
ATOM 2021 C CA . GLY A 1 252 ? -27.518 -25.149 16.370 1.00 71.88 252 GLY A CA 1
ATOM 2022 C C . GLY A 1 252 ? -28.290 -26.367 15.851 1.00 71.88 252 GLY A C 1
ATOM 2023 O O . GLY A 1 252 ? -29.514 -26.434 15.990 1.00 71.88 252 GLY A O 1
ATOM 2024 N N . VAL A 1 253 ? -27.582 -27.373 15.326 1.00 73.75 253 VAL A N 1
ATOM 2025 C CA . VAL A 1 253 ? -28.183 -28.638 14.865 1.00 73.75 253 VAL A CA 1
ATOM 2026 C C . VAL A 1 253 ? -28.826 -29.403 16.023 1.00 73.75 253 VAL A C 1
ATOM 2028 O O . VAL A 1 253 ? -29.956 -29.883 15.889 1.00 73.75 253 VAL A O 1
ATOM 2031 N N . LEU A 1 254 ? -28.158 -29.486 17.176 1.00 72.25 254 LEU A N 1
ATOM 2032 C CA . LEU A 1 254 ? -28.702 -30.134 18.371 1.00 72.25 254 LEU A CA 1
ATOM 2033 C C . LEU A 1 254 ? -29.954 -29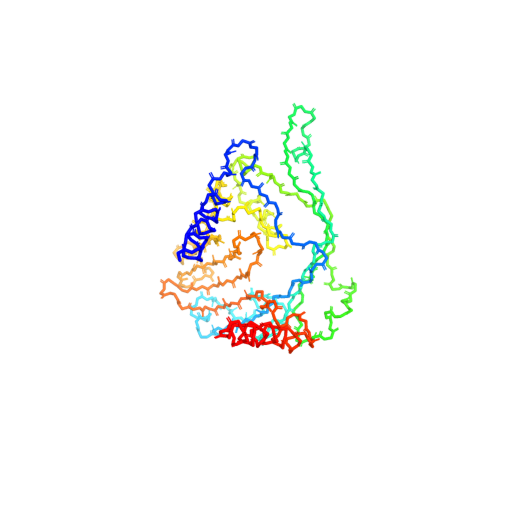.406 18.875 1.00 72.25 254 LEU A C 1
ATOM 2035 O O . LEU A 1 254 ? -30.981 -30.044 19.097 1.00 72.25 254 LEU A O 1
ATOM 2039 N N . TYR A 1 255 ? -29.925 -28.077 18.974 1.00 77.69 255 TYR A N 1
ATOM 2040 C CA . TYR A 1 255 ? -31.076 -27.273 19.391 1.00 77.69 255 TYR A CA 1
ATOM 2041 C C . TYR A 1 255 ? -32.290 -27.470 18.468 1.00 77.69 255 TYR A C 1
ATOM 2043 O O . TYR A 1 255 ? -33.412 -27.662 18.943 1.00 77.69 255 TYR A O 1
ATOM 2051 N N . LEU A 1 256 ? -32.081 -27.489 17.148 1.00 73.31 256 LEU A N 1
ATOM 2052 C CA . LEU A 1 256 ? -33.143 -27.759 16.171 1.00 73.31 256 LEU A CA 1
ATOM 2053 C C . LEU A 1 256 ? -33.675 -29.196 16.251 1.00 73.31 256 LEU A C 1
ATOM 2055 O O . LEU A 1 256 ? -34.860 -29.423 15.997 1.00 73.31 256 LEU A O 1
ATOM 2059 N N . SER A 1 257 ? -32.821 -30.150 16.624 1.00 69.06 257 SER A N 1
ATOM 2060 C CA . SER A 1 257 ? -33.191 -31.557 16.790 1.00 69.06 257 SER A CA 1
ATOM 2061 C C . SER A 1 257 ? -34.016 -31.786 18.061 1.00 69.06 257 SER A C 1
ATOM 2063 O O . SER A 1 257 ? -34.996 -32.523 18.017 1.00 69.06 257 SER A O 1
ATOM 2065 N N . PHE A 1 258 ? -33.695 -31.096 19.162 1.00 67.00 258 PHE A N 1
ATOM 2066 C CA . PHE A 1 258 ? -34.426 -31.198 20.432 1.00 67.00 258 PHE A CA 1
ATOM 2067 C C . PHE A 1 258 ? -35.728 -30.386 20.477 1.00 67.00 258 PHE A C 1
ATOM 2069 O O . PHE A 1 258 ? -36.612 -30.692 21.267 1.00 67.00 258 PHE A O 1
ATOM 2076 N N . LYS A 1 259 ? -35.896 -29.372 19.619 1.00 57.59 259 LYS A N 1
ATOM 2077 C CA . LYS A 1 259 ? -37.134 -28.568 19.539 1.00 57.59 259 LYS A CA 1
ATOM 2078 C C . LYS A 1 259 ? -38.253 -29.233 18.719 1.00 57.59 259 LYS A C 1
ATOM 2080 O O . LYS A 1 259 ? -39.311 -28.635 18.528 1.00 57.59 259 LYS A O 1
ATOM 2085 N N . LYS A 1 260 ? -38.002 -30.424 18.164 1.00 52.12 260 LYS A N 1
ATOM 2086 C CA . LYS A 1 260 ? -38.957 -31.182 17.338 1.00 52.12 260 LYS A CA 1
ATOM 2087 C C . LYS A 1 260 ? -39.809 -32.197 18.120 1.00 52.12 260 LYS A C 1
ATOM 2089 O O . LYS A 1 260 ? -40.610 -32.878 17.482 1.00 52.12 260 LYS A O 1
ATOM 2094 N N . GLU A 1 261 ? -39.686 -32.248 19.446 1.00 47.00 261 GLU A N 1
ATOM 2095 C CA . GLU A 1 261 ? -40.641 -32.894 20.369 1.00 47.00 261 GLU A CA 1
ATOM 2096 C C . GLU A 1 261 ? -41.551 -31.854 21.039 1.00 47.00 261 GLU A C 1
ATOM 2098 O O . GLU A 1 261 ? -42.750 -32.165 21.231 1.00 47.00 261 GLU A O 1
#

Sequence (261 aa):
MKSKTFLVIMFLLCLVSFTTVVQGANDYTWEVPEDNLFIYEIKSFDEDLAEDIFVNPDIEDVLGEDAEIGAMKANMITDIDDIDDFNNDATEDDPGWEFEGWFWSAEWTDNEEDFDDPDTSDITEFSGWRLAQDPEEYGTLALFAELIFFLIVINVGVPSPADEWLNDIDFATLEVEGSSLVLEYDSTVDASIDEDYDQYWDFKSNGQYNGYRAETTDGDIIYEVSLQGFLSSIPGYEFPLLLGFMAISLIGVLYLSFKKE